Protein AF-A0A2E3TRW4-F1 (afdb_monomer)

Sequence (312 aa):
MNFRKATLGGTGLVCDETHTSLVDGGLGPRRCVASTVVLMSQTLSRGPVSGTAVKANAAKRKPFLLDLYGTAVGKKYVMAITGLIGIGFVLTHMIGNLKMYLGVITEGDERVYDIDIYGEFLRELLVPILPRTYLLWGLRLVLIGALVLHLHAAWSLTQLNRKARSVKYQSTRDYQIASFASRSMRWTGITVLAFLAWHLADLTWGWVNPDFVRGAAYRNIDASLSRIPVALLYIVANIALGIHLFHGTWSLFQSLGANNPRFNNWRKGLAAGVATLIVAGNVSFPIAVLAGIVEYDPDAVTHSVEAEETGE

Radius of gyration: 36.48 Å; Cα contacts (8 Å, |Δi|>4): 241; chains: 1; bounding box: 72×62×117 Å

Mean predicted aligned error: 13.71 Å

Structure (mmCIF, N/CA/C/O backbone):
data_AF-A0A2E3TRW4-F1
#
_entry.id   AF-A0A2E3TRW4-F1
#
loop_
_atom_site.group_PDB
_atom_site.id
_atom_site.type_symbol
_atom_site.label_atom_id
_atom_site.label_alt_id
_atom_site.label_comp_id
_atom_site.label_asym_id
_atom_site.label_entity_id
_atom_site.label_seq_id
_atom_site.pdbx_PDB_ins_code
_atom_site.Cartn_x
_atom_site.Cartn_y
_atom_site.Cartn_z
_atom_site.occupancy
_atom_site.B_iso_or_equiv
_atom_site.auth_seq_id
_atom_site.auth_comp_id
_atom_site.auth_asym_id
_atom_site.auth_atom_id
_atom_site.pdbx_PDB_model_num
ATOM 1 N N . MET A 1 1 ? -16.250 -28.292 76.715 1.00 35.56 1 MET A N 1
ATOM 2 C CA . MET A 1 1 ? -16.362 -27.087 77.566 1.00 35.56 1 MET A CA 1
ATOM 3 C C . MET A 1 1 ? -17.363 -26.132 76.933 1.00 35.56 1 MET A C 1
ATOM 5 O O . MET A 1 1 ? -17.105 -25.608 75.860 1.00 35.56 1 MET A O 1
ATOM 9 N N . ASN A 1 2 ? -18.530 -25.999 77.563 1.00 28.84 2 ASN A N 1
ATOM 10 C CA . ASN A 1 2 ? -19.579 -25.039 77.218 1.00 28.84 2 ASN A CA 1
ATOM 11 C C . ASN A 1 2 ? -19.118 -23.617 77.553 1.00 28.84 2 ASN A C 1
ATOM 13 O O . ASN A 1 2 ? -18.671 -23.399 78.673 1.00 28.84 2 ASN A O 1
ATOM 17 N N . PHE A 1 3 ? -19.352 -22.649 76.667 1.00 30.19 3 PHE A N 1
ATOM 18 C CA . PHE A 1 3 ? -19.499 -21.253 77.079 1.00 30.19 3 PHE A CA 1
ATOM 19 C C . PHE A 1 3 ? -20.693 -20.615 76.366 1.00 30.19 3 PHE A C 1
ATOM 21 O O . PHE A 1 3 ? -20.660 -20.308 75.177 1.00 30.19 3 PHE A O 1
ATOM 28 N N . ARG A 1 4 ? -21.771 -20.445 77.140 1.00 28.92 4 ARG A N 1
ATOM 29 C CA . ARG A 1 4 ? -22.921 -19.594 76.828 1.00 28.92 4 ARG A CA 1
ATOM 30 C C . ARG A 1 4 ? -22.456 -18.134 76.848 1.00 28.92 4 ARG A C 1
ATOM 32 O O . ARG A 1 4 ? -21.871 -17.705 77.838 1.00 28.92 4 ARG A O 1
ATOM 39 N N . LYS A 1 5 ? -22.766 -17.356 75.808 1.00 32.28 5 LYS A N 1
ATOM 40 C CA . LYS A 1 5 ? -22.768 -15.887 75.883 1.00 32.28 5 LYS A CA 1
ATOM 41 C C . LYS A 1 5 ? -24.166 -15.436 76.296 1.00 32.28 5 LYS A C 1
ATOM 43 O O . LYS A 1 5 ? -25.111 -15.577 75.528 1.00 32.28 5 LYS A O 1
ATOM 48 N N . ALA A 1 6 ? -24.280 -14.940 77.523 1.00 32.25 6 ALA A N 1
ATOM 49 C CA . ALA A 1 6 ? -25.451 -14.232 78.013 1.00 32.25 6 ALA A CA 1
ATOM 50 C C . ALA A 1 6 ? -25.423 -12.787 77.491 1.00 32.25 6 ALA A C 1
ATOM 52 O O . ALA A 1 6 ? -24.436 -12.073 77.659 1.00 32.25 6 ALA A O 1
ATOM 53 N N . THR A 1 7 ? -26.503 -12.376 76.836 1.00 32.56 7 THR A N 1
ATOM 54 C CA . THR A 1 7 ? -26.802 -10.995 76.449 1.00 32.56 7 THR A CA 1
ATOM 55 C C . THR A 1 7 ? -27.306 -10.219 77.663 1.00 32.56 7 THR A C 1
ATOM 57 O O . THR A 1 7 ? -28.386 -10.509 78.173 1.00 32.56 7 THR A O 1
ATOM 60 N N . LEU A 1 8 ? -26.539 -9.225 78.111 1.00 35.28 8 LEU A N 1
ATOM 61 C CA . LEU A 1 8 ? -27.004 -8.167 79.010 1.00 35.28 8 LEU A CA 1
ATOM 62 C C . LEU A 1 8 ? -27.552 -7.024 78.149 1.00 35.28 8 LEU A C 1
ATOM 64 O O . LEU A 1 8 ? -26.810 -6.394 77.397 1.00 35.28 8 LEU A O 1
ATOM 68 N N . GLY A 1 9 ? -28.866 -6.805 78.222 1.00 31.08 9 GLY A N 1
ATOM 69 C CA . GLY A 1 9 ? -29.539 -5.669 77.602 1.00 31.08 9 GLY A CA 1
ATOM 70 C C . GLY A 1 9 ? -29.249 -4.395 78.388 1.00 31.08 9 GLY A C 1
ATOM 71 O O . GLY A 1 9 ? -29.676 -4.263 79.531 1.00 31.08 9 GLY A O 1
ATOM 72 N N . GLY A 1 10 ? -28.508 -3.471 77.779 1.00 33.91 10 GLY A N 1
ATOM 73 C CA . GLY A 1 10 ? -28.329 -2.116 78.288 1.00 33.91 10 GLY A CA 1
ATOM 74 C C . GLY A 1 10 ? -29.504 -1.235 77.871 1.00 33.91 10 GLY A C 1
ATOM 75 O O . GLY A 1 10 ? -29.718 -0.997 76.685 1.00 33.91 10 GLY A O 1
ATOM 76 N N . THR A 1 11 ? -30.264 -0.748 78.847 1.00 37.50 11 THR A N 1
ATOM 77 C CA . THR A 1 11 ? -31.212 0.361 78.697 1.00 37.50 11 THR A CA 1
ATOM 78 C C . THR A 1 11 ? -30.442 1.662 78.468 1.00 37.50 11 THR A C 1
ATOM 80 O O . THR A 1 11 ? -29.835 2.189 79.397 1.00 37.50 11 THR A O 1
ATOM 83 N N . GLY A 1 12 ? -30.454 2.174 77.237 1.00 34.28 12 GLY A N 1
ATOM 84 C CA . GLY A 1 12 ? -30.011 3.533 76.921 1.00 34.28 12 GLY A CA 1
ATOM 85 C C . GLY A 1 12 ? -31.190 4.502 76.985 1.00 34.28 12 GLY A C 1
ATOM 86 O O . GLY A 1 12 ? -32.159 4.334 76.248 1.00 34.28 12 GLY A O 1
ATOM 87 N N . LEU A 1 13 ? -31.119 5.502 77.865 1.00 32.97 13 LEU A N 1
ATOM 88 C CA . LEU A 1 13 ? -31.991 6.678 77.836 1.00 32.97 13 LEU A CA 1
ATOM 89 C C . LEU A 1 13 ? -31.436 7.662 76.800 1.00 32.97 13 LEU A C 1
ATOM 91 O O . LEU A 1 13 ? -30.293 8.096 76.921 1.00 32.97 13 LEU A O 1
ATOM 95 N N . VAL A 1 14 ? -32.239 8.010 75.794 1.00 39.34 14 VAL A N 1
ATOM 96 C CA . VAL A 1 14 ? -31.944 9.100 74.853 1.00 39.34 14 VAL A CA 1
ATOM 97 C C . VAL A 1 14 ? -32.826 10.283 75.237 1.00 39.34 14 VAL A C 1
ATOM 99 O O . VAL A 1 14 ? -34.050 10.191 75.160 1.00 39.34 14 VAL A O 1
ATOM 102 N N . CYS A 1 15 ? -32.205 11.373 75.682 1.00 32.03 15 CYS A N 1
ATOM 103 C CA . CYS A 1 15 ? -32.855 12.670 75.842 1.00 32.03 15 CYS A CA 1
ATOM 104 C C . CYS A 1 15 ? -32.584 13.486 74.574 1.00 32.03 15 CYS A C 1
ATOM 106 O O . CYS A 1 15 ? -31.427 13.654 74.198 1.00 32.03 15 CYS A O 1
ATOM 108 N N . ASP A 1 16 ? -33.641 13.958 73.918 1.00 35.59 16 ASP A N 1
ATOM 109 C CA . ASP A 1 16 ? -33.544 14.834 72.751 1.00 35.59 16 ASP A CA 1
ATOM 110 C C . ASP A 1 16 ? -33.231 16.265 73.217 1.00 35.59 16 ASP A C 1
ATOM 112 O O . ASP A 1 16 ? -34.088 16.970 73.757 1.00 35.59 16 ASP A O 1
ATOM 116 N N . GLU A 1 17 ? -31.971 16.673 73.082 1.00 40.88 17 GLU A N 1
ATOM 117 C CA . GLU A 1 17 ? -31.577 18.076 73.101 1.00 40.88 17 GLU A CA 1
ATOM 118 C C . GLU A 1 17 ? -31.570 18.563 71.657 1.00 40.88 17 GLU A C 1
ATOM 120 O O . GLU A 1 17 ? -30.648 18.241 70.915 1.00 40.88 17 GLU A O 1
ATOM 125 N N . THR A 1 18 ? -32.586 19.327 71.255 1.00 35.41 18 THR A N 1
ATOM 126 C CA . THR A 1 18 ? -32.460 20.599 70.514 1.00 35.41 18 THR A CA 1
ATOM 127 C C . THR A 1 18 ? -33.791 20.969 69.861 1.00 35.41 18 THR A C 1
ATOM 129 O O . THR A 1 18 ? -34.168 20.431 68.835 1.00 35.41 18 THR A O 1
ATOM 132 N N . HIS A 1 19 ? -34.498 21.938 70.444 1.00 35.12 19 HIS A N 1
ATOM 133 C CA . HIS A 1 19 ? -34.984 23.122 69.726 1.00 35.12 19 HIS A CA 1
ATOM 134 C C . HIS A 1 19 ? -35.632 24.071 70.737 1.00 35.12 19 HIS A C 1
ATOM 136 O O . HIS A 1 19 ? -36.782 23.932 71.146 1.00 35.12 19 HIS A O 1
ATOM 142 N N . THR A 1 20 ? -34.840 25.051 71.161 1.00 32.94 20 THR A N 1
ATOM 143 C CA . THR A 1 20 ? -35.287 26.203 71.935 1.00 32.94 20 THR A CA 1
ATOM 144 C C . THR A 1 20 ? -36.058 27.128 70.994 1.00 32.94 20 THR A C 1
ATOM 146 O O . THR A 1 20 ? -35.454 27.788 70.151 1.00 32.94 20 THR A O 1
ATOM 149 N N . SER A 1 21 ? -37.382 27.190 71.124 1.00 33.81 21 SER A N 1
ATOM 150 C CA . SER A 1 21 ? -38.178 28.314 70.621 1.00 33.81 21 SER A CA 1
ATOM 151 C C . SER A 1 21 ? -38.895 28.976 71.789 1.00 33.81 21 SER A C 1
ATOM 153 O O . SER A 1 21 ? -39.676 28.350 72.502 1.00 33.81 21 SER A O 1
ATOM 155 N N . LEU A 1 22 ? -38.548 30.240 71.985 1.00 34.25 22 LEU A N 1
ATOM 156 C CA . LEU A 1 22 ? -38.901 31.109 73.092 1.00 34.25 22 LEU A CA 1
ATOM 157 C C . LEU A 1 22 ? -40.269 31.755 72.822 1.00 34.25 22 LEU A C 1
ATOM 159 O O . LEU A 1 22 ? -40.324 32.682 72.021 1.00 34.25 22 LEU A O 1
ATOM 163 N N . VAL A 1 23 ? -41.348 31.282 73.458 1.00 36.62 23 VAL A N 1
ATOM 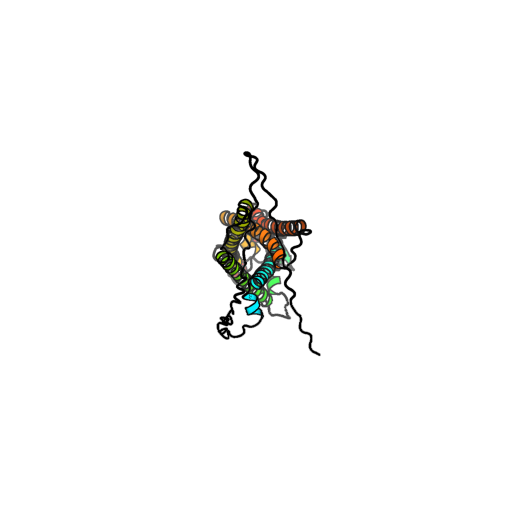164 C CA . VAL A 1 23 ? -42.630 32.011 73.563 1.00 36.62 23 VAL A CA 1
ATOM 165 C C . VAL A 1 23 ? -43.336 31.629 74.877 1.00 36.62 23 VAL A C 1
ATOM 167 O O . VAL A 1 23 ? -43.571 30.454 75.129 1.00 36.62 23 VAL A O 1
ATOM 170 N N . ASP A 1 24 ? -43.625 32.652 75.684 1.00 36.94 24 ASP A N 1
ATOM 171 C CA . ASP A 1 24 ? -44.589 32.774 76.790 1.00 36.94 24 ASP A CA 1
ATOM 172 C C . ASP A 1 24 ? -44.653 31.748 77.947 1.00 36.94 24 ASP A C 1
ATOM 174 O O . ASP A 1 24 ? -45.089 30.610 77.826 1.00 36.94 24 ASP A O 1
ATOM 178 N N . GLY A 1 25 ? -44.300 32.264 79.134 1.00 39.69 25 GLY A N 1
ATOM 179 C CA . GLY A 1 25 ? -44.975 32.081 80.427 1.00 39.69 25 GLY A CA 1
ATOM 180 C C . GLY A 1 25 ? -45.600 30.727 80.785 1.00 39.69 25 GLY A C 1
ATOM 181 O O . GLY A 1 25 ? -46.752 30.463 80.461 1.00 39.69 25 GLY A O 1
ATOM 182 N N . GLY A 1 26 ? -44.918 29.970 81.652 1.00 34.38 26 GLY A N 1
ATOM 183 C CA . GLY A 1 26 ? -45.561 28.970 82.515 1.00 34.38 26 GLY A CA 1
ATOM 184 C C . GLY A 1 26 ? -44.752 27.688 82.711 1.00 34.38 26 GLY A C 1
ATOM 185 O O . GLY A 1 26 ? -44.508 26.941 81.769 1.00 34.38 26 GLY A O 1
ATOM 186 N N . LEU A 1 27 ? -44.367 27.393 83.958 1.00 37.75 27 LEU A N 1
ATOM 187 C CA . 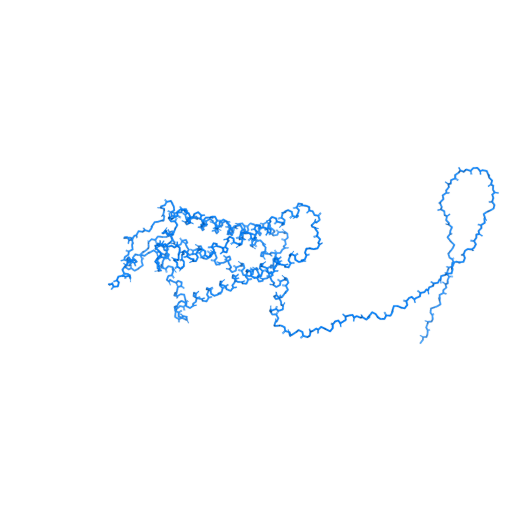LEU A 1 27 ? -43.821 26.088 84.347 1.00 37.75 27 LEU A CA 1
ATOM 188 C C . LEU A 1 27 ? -44.942 25.035 84.358 1.00 37.75 27 LEU A C 1
ATOM 190 O O . LEU A 1 27 ? -45.709 24.943 85.313 1.00 37.75 27 LEU A O 1
ATOM 194 N N . GLY A 1 28 ? -45.013 24.224 83.302 1.00 37.94 28 GLY A N 1
ATOM 195 C CA . GLY A 1 28 ? -45.801 22.989 83.259 1.00 37.94 28 GLY A CA 1
ATOM 196 C C . GLY A 1 28 ? -44.923 21.747 83.493 1.00 37.94 28 GLY A C 1
ATOM 197 O O . GLY A 1 28 ? -43.771 21.724 83.049 1.00 37.94 28 GLY A O 1
ATOM 198 N N . PRO A 1 29 ? -45.415 20.697 84.177 1.00 40.47 29 PRO A N 1
ATOM 199 C CA . PRO A 1 29 ? -44.619 19.510 84.473 1.00 40.47 29 PRO A CA 1
ATOM 200 C C . PRO A 1 29 ? -44.334 18.702 83.199 1.00 40.47 29 PRO A C 1
ATOM 202 O O . PRO A 1 29 ? -45.240 18.387 82.423 1.00 40.47 29 PRO A O 1
ATOM 205 N N . ARG A 1 30 ? -43.064 18.326 82.998 1.00 43.19 30 ARG A N 1
ATOM 206 C CA . ARG A 1 30 ? -42.641 17.447 81.899 1.00 43.19 30 ARG A CA 1
ATOM 207 C C . ARG A 1 30 ? -43.263 16.062 82.089 1.00 43.19 30 ARG A C 1
ATOM 209 O O . ARG A 1 30 ? -42.935 15.351 83.036 1.00 43.19 30 ARG A O 1
ATOM 216 N N . ARG A 1 31 ? -44.161 15.669 81.183 1.00 41.00 31 ARG A N 1
ATOM 217 C CA . ARG A 1 31 ? -44.672 14.295 81.093 1.00 41.00 31 ARG A CA 1
ATOM 218 C C . ARG A 1 31 ? -43.648 13.433 80.356 1.00 41.00 31 ARG A C 1
ATOM 220 O O . ARG A 1 31 ? -43.511 13.546 79.144 1.00 41.00 31 ARG A O 1
ATOM 227 N N . CYS A 1 32 ? -42.955 12.557 81.077 1.00 36.91 32 CYS A N 1
ATOM 228 C CA . CYS A 1 32 ? -42.217 11.452 80.469 1.00 36.91 32 CYS A CA 1
ATOM 229 C C . CYS A 1 32 ? -43.213 10.348 80.095 1.00 36.91 32 CYS A C 1
ATOM 231 O O . CYS A 1 32 ? -43.833 9.749 80.972 1.00 36.91 32 CYS A O 1
ATOM 233 N N . VAL A 1 33 ? -43.384 10.084 78.800 1.00 45.06 33 VAL A N 1
ATOM 234 C CA . VAL A 1 33 ? -44.148 8.928 78.314 1.00 45.06 33 VAL A CA 1
ATOM 235 C C . VAL A 1 33 ? -43.166 7.777 78.121 1.00 45.06 33 VAL A C 1
ATOM 237 O O . VAL A 1 33 ? -42.257 7.866 77.299 1.00 45.06 33 VAL A O 1
ATOM 240 N N . ALA A 1 34 ? -43.328 6.698 78.886 1.00 39.50 34 ALA A N 1
ATOM 241 C CA . ALA A 1 34 ? -42.594 5.461 78.657 1.00 39.50 34 ALA A CA 1
ATOM 242 C C . ALA A 1 34 ? -43.091 4.831 77.346 1.00 39.50 34 ALA A C 1
ATOM 244 O O . ALA A 1 34 ? -44.216 4.340 77.282 1.00 39.50 34 ALA A O 1
ATOM 245 N N . SER A 1 35 ? -42.276 4.873 76.292 1.00 40.97 35 SER A N 1
ATOM 246 C CA . SER A 1 35 ? -42.576 4.188 75.035 1.00 40.97 35 SER A CA 1
ATOM 247 C C . SER A 1 35 ? -41.849 2.846 75.015 1.00 40.97 35 SER A C 1
ATOM 249 O O . SER A 1 35 ? -40.622 2.784 74.936 1.00 40.97 35 SER A O 1
ATOM 251 N N . THR A 1 36 ? -42.599 1.754 75.148 1.00 43.56 36 THR A N 1
ATOM 252 C CA . THR A 1 36 ? -42.069 0.394 75.018 1.00 43.56 36 THR A CA 1
ATOM 253 C C . THR A 1 36 ? -41.871 0.093 73.534 1.00 43.56 36 THR A C 1
ATOM 255 O O . THR A 1 36 ? -42.803 -0.309 72.842 1.00 43.56 36 THR A O 1
ATOM 258 N N . VAL A 1 37 ? -40.655 0.284 73.019 1.00 47.66 37 VAL A N 1
ATOM 259 C CA . VAL A 1 37 ? -40.297 -0.203 71.680 1.00 47.66 37 VAL A CA 1
ATOM 260 C C . VAL A 1 37 ? -40.141 -1.721 71.755 1.00 47.66 37 VAL A C 1
ATOM 262 O O . VAL A 1 37 ? -39.122 -2.242 72.204 1.00 47.66 37 VAL A O 1
ATOM 265 N N . VAL A 1 38 ? -41.171 -2.448 71.325 1.00 44.62 38 VAL A N 1
ATOM 266 C CA . VAL A 1 38 ? -41.082 -3.888 71.063 1.00 44.62 38 VAL A CA 1
ATOM 267 C C . VAL A 1 38 ? -40.239 -4.076 69.798 1.00 44.62 38 VAL A C 1
ATOM 269 O O . VAL A 1 38 ? -40.712 -3.838 68.689 1.00 44.62 38 VAL A O 1
ATOM 272 N N . LEU A 1 39 ? -38.980 -4.500 69.944 1.00 48.22 39 LEU A N 1
ATOM 273 C CA . LEU A 1 39 ? -38.174 -4.975 68.816 1.00 48.22 39 LEU A CA 1
ATOM 274 C C . LEU A 1 39 ? -38.750 -6.307 68.309 1.00 48.22 39 LEU A C 1
ATOM 276 O O . LEU A 1 39 ? -38.402 -7.382 68.797 1.00 48.22 39 LEU A O 1
ATOM 280 N N . MET A 1 40 ? -39.619 -6.250 67.299 1.00 48.94 40 MET A N 1
ATOM 281 C CA . MET A 1 40 ? -39.959 -7.422 66.493 1.00 48.94 40 MET A CA 1
ATOM 282 C C . MET A 1 40 ? -38.799 -7.731 65.541 1.00 48.94 40 MET A C 1
ATOM 284 O O . MET A 1 40 ? -38.748 -7.250 64.413 1.00 48.94 40 MET A O 1
ATOM 288 N N . SER A 1 41 ? -37.847 -8.544 65.999 1.00 46.44 41 SER A N 1
ATOM 289 C CA . SER A 1 41 ? -36.821 -9.128 65.132 1.00 46.44 41 SER A CA 1
ATOM 290 C C . SER A 1 41 ? -37.446 -10.266 64.319 1.00 46.44 41 SER A C 1
ATOM 292 O O . SER A 1 41 ? -37.399 -11.432 64.709 1.00 46.44 41 SER A O 1
ATOM 294 N N . GLN A 1 42 ? -38.103 -9.931 63.205 1.00 54.38 42 GLN A N 1
ATOM 295 C CA . GLN A 1 42 ? -38.511 -10.932 62.221 1.00 54.38 42 GLN A CA 1
ATOM 296 C C . GLN A 1 42 ? -37.292 -11.298 61.374 1.00 54.38 42 GLN A C 1
ATOM 298 O O . GLN A 1 42 ? -36.892 -10.576 60.461 1.00 54.38 42 GLN A O 1
ATOM 303 N N . THR A 1 43 ? -36.681 -12.436 61.688 1.00 48.81 43 THR A N 1
ATOM 304 C CA . THR A 1 43 ? -35.705 -13.072 60.806 1.00 48.81 43 THR A CA 1
ATOM 305 C C . THR A 1 43 ? -36.449 -13.607 59.584 1.00 48.81 43 THR A C 1
ATOM 307 O O . THR A 1 43 ? -37.037 -14.684 59.604 1.00 48.81 43 THR A O 1
ATOM 310 N N . LEU A 1 44 ? -36.458 -12.830 58.498 1.00 53.00 44 LEU A N 1
ATOM 311 C CA . LEU A 1 44 ? -36.892 -13.312 57.190 1.00 53.00 44 LEU A CA 1
ATOM 312 C C . LEU A 1 44 ? -35.960 -14.453 56.767 1.00 53.00 44 LEU A C 1
ATOM 314 O O . LEU A 1 44 ? -34.840 -14.224 56.305 1.00 53.00 44 LEU A O 1
ATOM 318 N N . SER A 1 45 ? -36.430 -15.688 56.933 1.00 48.47 45 SER A N 1
ATOM 319 C CA . SER A 1 45 ? -35.819 -16.873 56.342 1.00 48.47 45 SER A CA 1
ATOM 320 C C . SER A 1 45 ? -35.892 -16.734 54.821 1.00 48.47 45 SER A C 1
ATOM 322 O O . SER A 1 45 ? -36.930 -16.962 54.198 1.00 48.47 45 SER A O 1
ATOM 324 N N . ARG A 1 46 ? -34.796 -16.277 54.209 1.00 58.91 46 ARG A N 1
ATOM 325 C CA . ARG A 1 46 ? -34.627 -16.340 52.758 1.00 58.91 46 ARG A CA 1
ATOM 326 C C . ARG A 1 46 ? -34.466 -17.812 52.398 1.00 58.91 46 ARG A C 1
ATOM 328 O O . ARG A 1 46 ? -33.432 -18.407 52.693 1.00 58.91 46 ARG A O 1
ATOM 335 N N . GLY A 1 47 ? -35.496 -18.385 51.776 1.00 63.56 47 GLY A N 1
ATOM 336 C CA . GLY A 1 47 ? -35.398 -19.696 51.140 1.00 63.56 47 GLY A CA 1
ATOM 337 C C . GLY A 1 47 ? -34.210 -19.737 50.168 1.00 63.56 47 GLY A C 1
ATOM 338 O O . GLY A 1 47 ? -33.783 -18.684 49.678 1.00 63.56 47 GLY A O 1
ATOM 339 N N . PRO A 1 48 ? -33.641 -20.925 49.907 1.00 55.16 48 PRO A N 1
ATOM 340 C CA . PRO A 1 48 ? -32.485 -21.049 49.036 1.00 55.16 48 PRO A CA 1
ATOM 341 C C . PRO A 1 48 ? -32.828 -20.427 47.686 1.00 55.16 48 PRO A C 1
ATOM 343 O O . PRO A 1 48 ? -33.808 -20.806 47.044 1.00 55.16 48 PRO A O 1
ATOM 346 N N . VAL A 1 49 ? -32.027 -19.445 47.271 1.00 59.50 49 VAL A N 1
ATOM 347 C CA . VAL A 1 49 ? -32.028 -18.964 45.893 1.00 59.50 49 VAL A CA 1
ATOM 348 C C . VAL A 1 49 ? -31.780 -20.186 45.023 1.00 59.50 49 VAL A C 1
ATOM 350 O O . VAL A 1 49 ? -30.666 -20.705 44.966 1.00 59.50 49 VAL A O 1
ATOM 353 N N . SER A 1 50 ? -32.851 -20.670 44.396 1.00 57.38 50 SER A N 1
ATOM 354 C CA . SER A 1 50 ? -32.806 -21.580 43.264 1.00 57.38 50 SER A CA 1
ATOM 355 C C . SER A 1 50 ? -31.987 -20.866 42.201 1.00 57.38 50 SER A C 1
ATOM 357 O O . SER A 1 50 ? -32.516 -20.103 41.392 1.00 57.38 50 SER A O 1
ATOM 359 N N . GLY A 1 51 ? -30.670 -21.049 42.267 1.00 54.66 51 GLY A N 1
ATOM 360 C CA . GLY A 1 51 ? -29.764 -20.618 41.235 1.00 54.66 51 GLY A CA 1
ATOM 361 C C . GLY A 1 51 ? -30.294 -21.196 39.940 1.00 54.66 51 GLY A C 1
ATOM 362 O O . GLY A 1 51 ? -30.388 -22.412 39.781 1.00 54.66 51 GLY A O 1
ATOM 363 N N . THR A 1 52 ? -30.654 -20.315 39.018 1.00 55.31 52 THR A N 1
ATOM 364 C CA . THR A 1 52 ? -30.756 -20.603 37.597 1.00 55.31 52 THR A CA 1
ATOM 365 C C . THR A 1 52 ? -29.362 -20.998 37.110 1.00 55.31 52 THR A C 1
ATOM 367 O O . THR A 1 52 ? -28.708 -20.296 36.347 1.00 55.31 52 THR A O 1
ATOM 370 N N . ALA A 1 53 ? -28.888 -22.167 37.541 1.00 50.34 53 ALA A N 1
ATOM 371 C CA . ALA A 1 53 ? -27.980 -22.969 36.759 1.00 50.34 53 ALA A CA 1
ATOM 372 C C . ALA A 1 53 ? -28.810 -23.436 35.564 1.00 50.34 53 ALA A C 1
ATOM 374 O O . ALA A 1 53 ? -29.324 -24.554 35.522 1.00 50.34 53 ALA A O 1
ATOM 375 N N . VAL A 1 54 ? -28.998 -22.525 34.602 1.00 53.62 54 VAL A N 1
ATOM 376 C CA . VAL A 1 54 ? -29.298 -22.903 33.229 1.00 53.62 54 VAL A CA 1
ATOM 377 C C . VAL A 1 54 ? -28.277 -23.985 32.940 1.00 53.62 54 VAL A C 1
ATOM 379 O O . VAL A 1 54 ? -27.080 -23.696 32.994 1.00 53.62 54 VAL A O 1
ATOM 382 N N . LYS A 1 55 ? -28.739 -25.233 32.762 1.00 46.91 55 LYS A N 1
ATOM 383 C CA . LYS A 1 55 ? -27.900 -26.336 32.296 1.00 46.91 55 LYS A CA 1
ATOM 384 C C . LYS A 1 55 ? -27.060 -25.743 31.182 1.00 46.91 55 LYS A C 1
ATOM 386 O O . LYS A 1 55 ? -27.610 -25.382 30.141 1.00 46.91 55 LYS A O 1
ATOM 391 N N . ALA A 1 56 ? -25.772 -25.537 31.450 1.00 50.03 56 ALA A N 1
ATOM 392 C CA . ALA A 1 56 ? -24.868 -25.045 30.441 1.00 50.03 56 ALA A CA 1
ATOM 393 C C . ALA A 1 56 ? -24.980 -26.087 29.340 1.00 50.03 56 ALA A C 1
ATOM 395 O O . ALA A 1 56 ? -24.612 -27.244 29.555 1.00 50.03 56 ALA A O 1
ATOM 396 N N . ASN A 1 57 ? -25.603 -25.711 28.219 1.00 50.66 57 ASN A N 1
ATOM 397 C CA . ASN A 1 57 ? -25.567 -26.528 27.022 1.00 50.66 57 ASN A CA 1
ATOM 398 C C . ASN A 1 57 ? -24.108 -26.929 26.891 1.00 50.66 57 ASN A C 1
ATOM 400 O O . ASN A 1 57 ? -23.248 -26.045 26.908 1.00 50.66 57 ASN A O 1
ATOM 404 N N . ALA A 1 58 ? -23.841 -28.235 26.893 1.00 53.41 58 ALA A N 1
ATOM 405 C CA . ALA A 1 58 ? -22.509 -28.787 26.740 1.00 53.41 58 ALA A CA 1
ATOM 406 C C . ALA A 1 58 ? -22.030 -28.416 25.333 1.00 53.41 58 ALA A C 1
ATOM 408 O O . ALA A 1 58 ? -22.074 -29.203 24.392 1.00 53.41 58 ALA A O 1
ATOM 409 N N . ALA A 1 59 ? -21.674 -27.146 25.163 1.00 61.53 59 ALA A N 1
ATOM 410 C CA . ALA A 1 59 ? -21.146 -26.594 23.950 1.00 61.53 59 ALA A CA 1
ATOM 411 C C . ALA A 1 59 ? -19.833 -27.333 23.753 1.00 61.53 59 ALA A C 1
ATOM 413 O O . ALA A 1 59 ? -18.961 -27.279 24.625 1.00 61.53 59 ALA A O 1
ATOM 414 N N . LYS A 1 60 ? -19.737 -28.086 22.649 1.00 64.38 60 LYS A N 1
ATOM 415 C CA . LYS A 1 60 ? -18.508 -28.764 22.229 1.00 64.38 60 LYS A CA 1
ATOM 416 C C . LYS A 1 60 ? -17.332 -27.842 22.536 1.00 64.38 60 LYS A C 1
ATOM 418 O O . LYS A 1 60 ? -17.309 -26.720 22.023 1.00 64.38 60 LYS A O 1
ATOM 423 N N . ARG A 1 61 ? -16.408 -28.293 23.396 1.00 63.25 61 ARG A N 1
ATOM 424 C CA . ARG A 1 61 ? -15.207 -27.528 23.746 1.00 63.25 61 ARG A CA 1
ATOM 425 C C . ARG A 1 61 ? -14.501 -27.184 22.441 1.00 63.25 61 ARG A C 1
ATOM 427 O O . ARG A 1 61 ? -13.978 -28.066 21.764 1.00 63.25 61 ARG A O 1
ATOM 434 N N . LYS A 1 62 ? -14.576 -25.916 22.045 1.00 72.44 62 LYS A N 1
ATOM 435 C CA . LYS A 1 62 ? -13.860 -25.420 20.874 1.00 72.44 62 LYS A CA 1
ATOM 436 C C . LYS A 1 62 ? -12.362 -25.472 21.197 1.00 72.44 62 LYS A C 1
ATOM 438 O O . LYS A 1 62 ? -12.001 -25.331 22.367 1.00 72.44 62 LYS A O 1
ATOM 443 N N . PRO A 1 63 ? -11.483 -25.687 20.207 1.00 81.69 63 PRO A N 1
ATOM 444 C CA . PRO A 1 63 ? -10.047 -25.591 20.439 1.00 81.69 63 PRO A CA 1
ATOM 445 C C . PRO A 1 63 ? -9.710 -24.208 21.014 1.00 81.69 63 PRO A C 1
ATOM 447 O O . PRO A 1 63 ? -10.326 -23.212 20.629 1.00 81.69 63 PRO A O 1
ATOM 450 N N . PHE A 1 64 ? -8.732 -24.154 21.924 1.00 81.25 64 PHE A N 1
ATOM 451 C CA . PHE A 1 64 ? -8.380 -22.961 22.710 1.00 81.25 64 PHE A CA 1
ATOM 452 C C . PHE A 1 64 ? -8.249 -21.684 21.865 1.00 81.25 64 PHE A C 1
ATOM 454 O O . PHE A 1 64 ? -8.746 -20.633 22.253 1.00 81.25 64 PHE A O 1
ATOM 461 N N . LEU A 1 65 ? -7.657 -21.779 20.670 1.00 76.94 65 LEU A N 1
ATOM 462 C CA . LEU A 1 65 ? -7.493 -20.639 19.763 1.00 76.94 65 LEU A CA 1
ATOM 463 C C . LEU A 1 65 ? -8.828 -20.072 19.256 1.00 76.94 65 LEU A C 1
ATOM 465 O O . LEU A 1 65 ? -8.983 -18.856 19.159 1.00 76.94 65 LEU A O 1
ATOM 469 N N . LEU A 1 66 ? -9.806 -20.933 18.960 1.00 76.25 66 LEU A N 1
ATOM 470 C CA . LEU A 1 66 ? -11.134 -20.497 18.522 1.00 76.25 66 LEU A CA 1
ATOM 471 C C . LEU A 1 66 ? -11.948 -19.912 19.679 1.00 76.25 66 LEU A C 1
ATOM 473 O O . LEU A 1 66 ? -12.744 -18.999 19.463 1.00 76.25 66 LEU A O 1
ATOM 477 N N . ASP A 1 67 ? -11.738 -20.413 20.895 1.00 79.94 67 ASP A N 1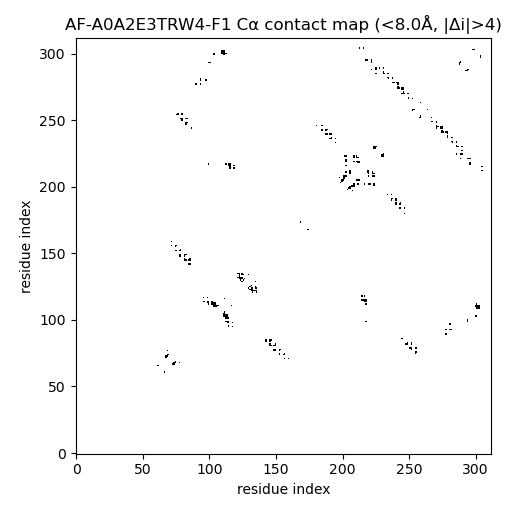
ATOM 478 C CA . ASP A 1 67 ? -12.367 -19.865 22.097 1.00 79.94 67 ASP A CA 1
ATOM 479 C C . ASP A 1 67 ? -11.784 -18.486 22.450 1.00 79.94 67 ASP A C 1
ATOM 481 O O . ASP A 1 67 ? -12.521 -17.507 22.591 1.00 79.94 67 ASP A O 1
ATOM 485 N N . LEU A 1 68 ? -10.451 -18.361 22.429 1.00 79.81 68 LEU A N 1
ATOM 486 C CA . LEU A 1 68 ? -9.745 -17.092 22.597 1.00 79.81 68 LEU A CA 1
ATOM 487 C C . LEU A 1 68 ? -10.183 -16.066 21.542 1.00 79.81 68 LEU A C 1
ATOM 489 O O . LEU A 1 68 ? -10.485 -14.923 21.892 1.00 79.81 68 LEU A O 1
ATOM 493 N N . TYR A 1 69 ? -10.294 -16.464 20.271 1.00 83.50 69 TYR A N 1
ATOM 494 C CA . TYR A 1 69 ? -10.798 -15.600 19.198 1.00 83.50 69 TYR A CA 1
ATOM 495 C C . TYR A 1 69 ? -12.275 -15.208 19.368 1.00 83.50 69 TYR A C 1
ATOM 497 O O . TYR A 1 69 ? -12.701 -14.141 18.919 1.00 83.50 69 TYR A O 1
ATOM 505 N N . GLY A 1 70 ? -13.075 -16.030 20.049 1.00 80.75 70 GLY A N 1
ATOM 506 C CA . GLY A 1 70 ? -14.452 -15.690 20.401 1.00 80.75 70 GLY A CA 1
ATOM 507 C C . GLY A 1 70 ? -14.540 -14.412 21.242 1.00 80.75 70 GLY A C 1
ATOM 508 O O . GLY A 1 70 ? -15.467 -13.609 21.063 1.00 80.75 70 GLY A O 1
ATOM 509 N N . THR A 1 71 ? -13.535 -14.174 22.087 1.00 86.12 71 THR A N 1
ATOM 510 C CA . THR A 1 71 ? -13.468 -13.029 23.002 1.00 86.12 71 THR A CA 1
ATOM 511 C C . THR A 1 71 ? -13.182 -11.696 22.293 1.00 86.12 71 THR A C 1
ATOM 513 O O . THR A 1 71 ? -12.604 -11.631 21.206 1.00 86.12 71 THR A O 1
ATOM 516 N N . ALA A 1 72 ? -13.557 -10.582 22.933 1.00 84.25 72 ALA A N 1
ATOM 517 C CA . ALA A 1 72 ? -13.215 -9.242 22.447 1.00 84.25 72 ALA A CA 1
ATOM 518 C C . ALA A 1 72 ? -11.697 -8.976 22.463 1.00 84.25 72 ALA A C 1
ATOM 520 O O . ALA A 1 72 ? -11.199 -8.208 21.643 1.00 84.25 72 ALA A O 1
ATOM 521 N N . VAL A 1 73 ? -10.967 -9.615 23.381 1.00 86.75 73 VAL A N 1
ATOM 522 C CA . VAL A 1 73 ? -9.514 -9.477 23.539 1.00 86.75 73 VAL A CA 1
ATOM 523 C C . VAL A 1 73 ? -8.785 -10.212 22.413 1.00 86.75 73 VAL A C 1
ATOM 525 O O . VAL A 1 73 ? -7.966 -9.605 21.727 1.00 86.75 73 VAL A O 1
ATOM 528 N N . GLY A 1 74 ? -9.150 -11.467 22.133 1.00 86.69 74 GLY A N 1
ATOM 529 C CA . GLY A 1 74 ? -8.563 -12.240 21.032 1.00 86.69 74 GLY A CA 1
ATOM 530 C C . GLY A 1 74 ? -8.744 -11.568 19.669 1.00 86.69 74 GLY A C 1
ATOM 531 O O . GLY A 1 74 ? -7.805 -11.507 18.879 1.00 86.69 74 GLY A O 1
ATOM 532 N N . LYS A 1 75 ? -9.909 -10.956 19.413 1.00 90.44 75 LYS A N 1
ATOM 533 C CA . LYS A 1 75 ? -10.149 -10.177 18.182 1.00 90.44 75 LYS A CA 1
ATOM 534 C C . LYS A 1 75 ? -9.226 -8.965 18.046 1.00 90.44 75 LYS A C 1
ATOM 536 O O . LYS A 1 75 ? -8.787 -8.675 16.938 1.00 90.44 75 LYS A O 1
ATOM 541 N N . LYS A 1 76 ? -8.910 -8.271 19.147 1.00 91.56 76 LYS A N 1
ATOM 542 C CA . LYS A 1 76 ? -7.954 -7.148 19.139 1.00 91.56 76 LYS A CA 1
ATOM 543 C C . LYS A 1 76 ? -6.532 -7.620 18.847 1.00 91.56 76 LYS A C 1
ATOM 545 O O . LYS A 1 76 ? -5.845 -6.970 18.067 1.00 91.56 76 LYS A O 1
ATOM 550 N N . TYR A 1 77 ? -6.117 -8.761 19.404 1.00 91.44 77 TYR A N 1
ATOM 551 C CA . TYR A 1 77 ? -4.821 -9.364 19.078 1.00 91.44 77 TYR A CA 1
ATOM 552 C C . TYR A 1 77 ? -4.723 -9.741 17.601 1.00 91.44 77 TYR A C 1
ATOM 554 O O . TYR A 1 77 ? -3.755 -9.364 16.949 1.00 91.44 77 TYR A O 1
ATOM 562 N N . VAL A 1 78 ? -5.742 -10.404 17.044 1.00 93.88 78 VAL A N 1
ATOM 563 C CA . VAL A 1 78 ? -5.771 -10.720 15.606 1.00 93.88 78 VAL A CA 1
ATOM 564 C C . VAL A 1 78 ? -5.718 -9.448 14.763 1.00 93.88 78 VAL A C 1
ATOM 566 O O . VAL A 1 78 ? -4.932 -9.380 13.823 1.00 93.88 78 VAL A O 1
ATOM 569 N N . MET A 1 79 ? -6.484 -8.412 15.117 1.00 95.06 79 MET A N 1
ATOM 570 C CA . MET A 1 79 ? -6.448 -7.128 14.410 1.00 95.06 79 MET A CA 1
ATOM 571 C C . MET A 1 79 ? -5.058 -6.471 14.454 1.00 95.06 79 MET A C 1
ATOM 573 O O . MET A 1 79 ? -4.597 -5.952 13.441 1.00 95.06 79 MET A O 1
ATOM 577 N N . ALA A 1 80 ? -4.372 -6.536 15.598 1.00 93.81 80 ALA A N 1
ATOM 578 C CA . ALA A 1 80 ? -3.026 -5.995 15.774 1.00 93.81 80 ALA A CA 1
ATOM 579 C C . ALA A 1 80 ? -1.965 -6.777 14.984 1.00 93.81 80 ALA A C 1
ATOM 581 O O . ALA A 1 80 ? -1.175 -6.171 14.270 1.00 93.81 80 ALA A O 1
ATOM 582 N N . ILE A 1 81 ? -1.963 -8.111 15.069 1.00 94.69 81 ILE A N 1
ATOM 583 C CA . ILE A 1 81 ? -0.981 -8.966 14.381 1.00 94.69 81 ILE A CA 1
ATOM 584 C C . ILE A 1 81 ? -1.145 -8.853 12.864 1.00 94.69 81 ILE A C 1
ATOM 586 O O . ILE A 1 81 ? -0.172 -8.641 12.148 1.00 94.69 81 ILE A O 1
ATOM 590 N N . THR A 1 82 ? -2.380 -8.936 12.367 1.00 96.94 82 THR A N 1
ATOM 591 C CA . THR A 1 82 ? -2.656 -8.779 10.930 1.00 96.94 82 THR A CA 1
ATOM 592 C C . THR A 1 82 ? -2.328 -7.372 10.435 1.00 96.94 82 THR A C 1
ATOM 594 O O . THR A 1 82 ? -1.775 -7.226 9.350 1.00 96.94 82 THR A O 1
ATOM 597 N N . GLY A 1 83 ? -2.589 -6.341 11.248 1.00 95.81 83 GLY A N 1
ATOM 598 C CA . GLY A 1 83 ? -2.162 -4.972 10.962 1.00 95.81 83 GLY A CA 1
ATOM 599 C C . GLY A 1 83 ? -0.639 -4.831 10.890 1.00 95.81 83 GLY A C 1
ATOM 600 O O . GLY A 1 83 ? -0.143 -4.154 9.998 1.00 95.81 83 GLY A O 1
ATOM 601 N N . LEU A 1 84 ? 0.108 -5.509 11.769 1.00 95.75 84 LEU A N 1
ATOM 602 C CA . LEU A 1 84 ? 1.574 -5.517 11.738 1.00 95.75 84 LEU A CA 1
ATOM 603 C C . LEU A 1 84 ? 2.116 -6.173 10.464 1.00 95.75 84 LEU A C 1
ATOM 605 O O . LEU A 1 84 ? 3.010 -5.619 9.831 1.00 95.75 84 LEU A O 1
ATOM 609 N N . ILE A 1 85 ? 1.542 -7.316 10.069 1.00 97.69 85 ILE A N 1
ATOM 610 C CA . ILE A 1 85 ? 1.865 -7.987 8.800 1.00 97.69 85 ILE A CA 1
ATOM 611 C C . ILE A 1 85 ? 1.597 -7.037 7.625 1.00 97.69 85 ILE A C 1
ATOM 613 O O . ILE A 1 85 ? 2.447 -6.893 6.752 1.00 97.69 85 ILE A O 1
ATOM 617 N N . GLY A 1 86 ? 0.454 -6.343 7.630 1.00 97.69 86 GLY A N 1
ATOM 618 C CA . GLY A 1 86 ? 0.105 -5.355 6.608 1.00 97.69 86 GLY A CA 1
ATOM 619 C C . GLY A 1 86 ? 1.078 -4.174 6.541 1.00 97.69 86 GLY A C 1
ATOM 620 O O . GLY A 1 86 ? 1.502 -3.808 5.451 1.00 97.69 86 GLY A O 1
ATOM 621 N N . ILE A 1 87 ? 1.483 -3.609 7.685 1.00 97.31 87 ILE A N 1
ATOM 622 C CA . ILE A 1 87 ? 2.492 -2.535 7.747 1.00 97.31 87 ILE A CA 1
ATOM 623 C C . ILE A 1 87 ? 3.821 -3.017 7.156 1.00 97.31 87 ILE A C 1
ATOM 625 O O . ILE A 1 87 ? 4.398 -2.327 6.318 1.00 97.31 87 ILE A O 1
ATOM 629 N N . GLY A 1 88 ? 4.290 -4.199 7.571 1.00 97.38 88 GLY A N 1
ATOM 630 C CA . GLY A 1 88 ? 5.527 -4.788 7.056 1.00 97.38 88 GLY A CA 1
ATOM 631 C C . GLY A 1 88 ? 5.470 -5.002 5.545 1.00 97.38 88 GLY A C 1
ATOM 632 O O . GLY A 1 88 ? 6.388 -4.605 4.836 1.00 97.38 88 GLY A O 1
ATOM 633 N N . PHE A 1 89 ? 4.357 -5.542 5.046 1.00 97.94 89 PHE A N 1
ATOM 634 C CA . PHE A 1 89 ? 4.142 -5.721 3.614 1.00 97.94 89 PHE A CA 1
ATOM 635 C C . PHE A 1 89 ? 4.177 -4.403 2.850 1.00 97.94 89 PHE A C 1
ATOM 637 O O . PHE A 1 89 ? 4.932 -4.300 1.894 1.00 97.94 89 PHE A O 1
ATOM 644 N N . VAL A 1 90 ? 3.402 -3.396 3.263 1.00 98.06 90 VAL A N 1
ATOM 645 C CA . VAL A 1 90 ? 3.360 -2.104 2.561 1.00 98.06 90 VAL A CA 1
ATOM 646 C C . VAL A 1 90 ? 4.740 -1.446 2.547 1.00 98.06 90 VAL A C 1
ATOM 648 O O . VAL A 1 90 ? 5.133 -0.894 1.525 1.00 98.06 90 VAL A O 1
ATOM 651 N N . LEU A 1 91 ? 5.498 -1.544 3.644 1.00 97.56 91 LEU A N 1
ATOM 652 C CA . LEU A 1 91 ? 6.855 -1.009 3.717 1.00 97.56 91 LEU A CA 1
ATOM 653 C C . LEU A 1 91 ? 7.808 -1.728 2.751 1.00 97.56 91 LEU A C 1
ATOM 655 O O . LEU A 1 91 ? 8.478 -1.072 1.959 1.00 97.56 91 LEU A O 1
ATOM 659 N N . THR A 1 92 ? 7.866 -3.062 2.786 1.00 96.12 92 THR A N 1
ATOM 660 C CA . THR A 1 92 ? 8.727 -3.838 1.878 1.00 96.12 92 THR A CA 1
ATOM 661 C C . THR A 1 92 ? 8.287 -3.700 0.421 1.00 96.12 92 THR A C 1
ATOM 663 O O . THR A 1 92 ? 9.134 -3.594 -0.458 1.00 96.12 92 THR A O 1
ATOM 666 N N . HIS A 1 93 ? 6.982 -3.642 0.159 1.00 97.12 93 HIS A N 1
ATOM 667 C CA . HIS A 1 93 ? 6.432 -3.416 -1.174 1.00 97.12 93 HIS A CA 1
ATOM 668 C C . HIS A 1 93 ? 6.826 -2.037 -1.716 1.00 97.12 93 HIS A C 1
ATOM 670 O O . HIS A 1 93 ? 7.303 -1.943 -2.841 1.00 97.12 93 HIS A O 1
ATOM 676 N N . MET A 1 94 ? 6.727 -0.984 -0.898 1.00 97.56 94 MET A N 1
ATOM 677 C CA . MET A 1 94 ? 7.224 0.347 -1.254 1.00 97.56 94 MET A CA 1
ATOM 678 C C . MET A 1 94 ? 8.728 0.318 -1.560 1.00 97.56 94 MET A C 1
ATOM 680 O O . MET A 1 94 ? 9.144 0.893 -2.557 1.00 97.56 94 MET A O 1
ATOM 684 N N . ILE A 1 95 ? 9.541 -0.367 -0.744 1.00 96.88 95 ILE A N 1
ATOM 685 C CA . ILE A 1 95 ? 10.991 -0.506 -0.981 1.00 96.88 95 ILE A CA 1
ATOM 686 C C . ILE A 1 95 ? 11.274 -1.210 -2.314 1.00 96.88 95 ILE A C 1
ATOM 688 O O . ILE A 1 95 ? 12.140 -0.762 -3.059 1.00 96.88 95 ILE A O 1
ATOM 692 N N . GLY A 1 96 ? 10.534 -2.274 -2.631 1.00 95.75 96 GLY A N 1
ATOM 693 C CA . GLY A 1 96 ? 10.609 -2.931 -3.935 1.00 95.75 96 GLY A CA 1
ATOM 694 C C . GLY A 1 96 ? 10.253 -1.981 -5.077 1.00 95.75 96 GLY A C 1
ATOM 695 O O . GLY A 1 96 ? 10.960 -1.938 -6.070 1.00 95.75 96 GLY A O 1
ATOM 696 N N . ASN A 1 97 ? 9.228 -1.145 -4.913 1.00 96.25 97 ASN A N 1
ATOM 697 C CA . ASN A 1 97 ? 8.831 -0.179 -5.939 1.00 96.25 97 ASN A CA 1
ATOM 698 C C . ASN A 1 97 ? 9.834 0.981 -6.093 1.00 96.25 97 ASN A C 1
ATOM 700 O O . ASN A 1 97 ? 9.970 1.523 -7.185 1.00 96.25 97 ASN A O 1
ATOM 704 N N . LEU A 1 98 ? 10.591 1.343 -5.045 1.00 96.62 98 LEU A N 1
ATOM 705 C CA . LEU A 1 98 ? 11.656 2.357 -5.140 1.00 96.62 98 LEU A CA 1
ATOM 706 C C . LEU A 1 98 ? 12.754 1.969 -6.138 1.00 96.62 98 LEU A C 1
ATOM 708 O O . LEU A 1 98 ? 13.439 2.851 -6.650 1.00 96.62 98 LEU A O 1
ATOM 712 N N . LYS A 1 99 ? 12.884 0.677 -6.458 1.00 95.12 99 LYS A N 1
ATOM 713 C CA . LYS A 1 99 ? 13.775 0.160 -7.504 1.00 95.12 99 LYS A CA 1
ATOM 714 C C . LYS A 1 99 ? 13.496 0.767 -8.879 1.00 95.12 99 LYS A C 1
ATOM 716 O O . LYS A 1 99 ? 14.413 0.900 -9.678 1.00 95.12 99 LYS A O 1
ATOM 721 N N . MET A 1 100 ? 12.274 1.245 -9.115 1.00 94.81 100 MET A N 1
ATOM 722 C CA . MET A 1 100 ? 11.920 2.008 -10.313 1.00 94.81 100 MET A CA 1
ATOM 723 C C . MET A 1 100 ? 12.828 3.230 -10.519 1.00 94.81 100 MET A C 1
ATOM 725 O O . MET A 1 100 ? 13.187 3.545 -11.646 1.00 94.81 100 MET A O 1
ATOM 729 N N . TYR A 1 101 ? 13.265 3.896 -9.446 1.00 95.75 101 TYR A N 1
ATOM 730 C CA . TYR A 1 101 ? 14.136 5.072 -9.550 1.00 95.75 101 TYR A CA 1
ATOM 731 C C . TYR A 1 101 ? 15.589 4.749 -9.906 1.00 95.75 101 TYR A C 1
ATOM 733 O O . TYR A 1 101 ? 16.348 5.667 -10.205 1.00 95.75 101 TYR A O 1
ATOM 741 N N . LEU A 1 102 ? 15.989 3.474 -9.873 1.00 93.50 102 LEU A N 1
ATOM 742 C CA . LEU A 1 102 ? 17.314 3.057 -10.333 1.00 93.50 102 LEU A CA 1
ATOM 743 C C . LEU A 1 102 ? 17.378 2.930 -11.861 1.00 93.50 102 LEU A C 1
ATOM 745 O O . LEU A 1 102 ? 18.473 2.933 -12.414 1.00 93.50 102 LEU A O 1
ATOM 749 N N . GLY A 1 103 ? 16.224 2.904 -12.538 1.00 90.94 103 GLY A N 1
ATOM 750 C CA . GLY A 1 103 ? 16.141 2.909 -13.993 1.00 90.94 103 GLY A CA 1
ATOM 751 C C . GLY A 1 103 ? 16.728 1.648 -14.626 1.00 90.94 103 GLY A C 1
ATOM 752 O O . GLY A 1 103 ? 16.583 0.544 -14.095 1.00 90.94 103 GLY A O 1
ATOM 753 N N . VAL A 1 104 ? 17.349 1.828 -15.792 1.00 92.50 104 VAL A N 1
ATOM 754 C CA . VAL A 1 104 ? 17.976 0.748 -16.559 1.00 92.50 104 VAL A CA 1
ATOM 755 C C . VAL A 1 104 ? 19.366 0.453 -16.016 1.00 92.50 104 VAL A C 1
ATOM 757 O O . VAL A 1 104 ? 20.207 1.348 -15.918 1.00 92.50 104 VAL A O 1
ATOM 760 N N . ILE A 1 105 ? 19.614 -0.819 -15.727 1.00 90.19 105 ILE A N 1
ATOM 761 C CA . ILE A 1 105 ? 20.918 -1.340 -15.329 1.00 90.19 105 ILE A CA 1
ATOM 762 C C . ILE A 1 105 ? 21.403 -2.382 -16.339 1.00 90.19 105 ILE A C 1
ATOM 764 O O . ILE A 1 105 ? 20.613 -2.972 -17.076 1.00 90.19 105 ILE A O 1
ATOM 768 N N . THR A 1 106 ? 22.718 -2.584 -16.389 1.00 87.44 106 THR A N 1
ATOM 769 C CA . THR A 1 106 ? 23.334 -3.648 -17.189 1.00 87.44 106 THR A CA 1
ATOM 770 C C . THR A 1 106 ? 23.526 -4.881 -16.312 1.00 87.44 106 THR A C 1
ATOM 772 O O . THR A 1 106 ? 24.271 -4.825 -15.331 1.00 87.44 106 THR A O 1
ATOM 775 N N . GLU A 1 107 ? 22.870 -5.984 -16.663 1.00 78.75 107 GLU A N 1
ATOM 776 C CA . GLU A 1 107 ? 23.030 -7.294 -16.030 1.00 78.75 107 GLU A CA 1
ATOM 777 C C . GLU A 1 107 ? 23.629 -8.264 -17.059 1.00 78.75 107 GLU A C 1
ATOM 779 O O . GLU A 1 107 ? 22.978 -8.667 -18.019 1.00 78.75 107 GLU A O 1
ATOM 784 N N . GLY A 1 108 ? 24.914 -8.595 -16.900 1.00 82.06 108 GLY A N 1
ATOM 785 C CA . GLY A 1 108 ? 25.653 -9.348 -17.918 1.00 82.06 108 GLY A CA 1
ATOM 786 C C . GLY A 1 108 ? 25.806 -8.541 -19.210 1.00 82.06 108 GLY A C 1
ATOM 787 O O . GLY A 1 108 ? 26.372 -7.449 -19.181 1.00 82.06 108 GLY A O 1
ATOM 788 N N . ASP A 1 109 ? 25.290 -9.081 -20.315 1.00 83.06 109 ASP A N 1
ATOM 789 C CA . ASP A 1 109 ? 25.288 -8.441 -21.639 1.00 83.06 109 ASP A CA 1
ATOM 790 C C . ASP A 1 109 ? 23.951 -7.738 -21.963 1.00 83.06 109 ASP A C 1
ATOM 792 O O . ASP A 1 109 ? 23.789 -7.169 -23.043 1.00 83.06 109 ASP A O 1
ATOM 796 N N . GLU A 1 110 ? 22.992 -7.749 -21.030 1.00 84.19 110 GLU A N 1
ATOM 797 C CA . GLU A 1 110 ? 21.634 -7.243 -21.235 1.00 84.19 110 GLU A CA 1
ATOM 798 C C . GLU A 1 110 ? 21.374 -5.941 -20.463 1.00 84.19 110 GLU A C 1
ATOM 800 O O . GLU A 1 110 ? 21.891 -5.718 -19.366 1.00 84.19 110 GLU A O 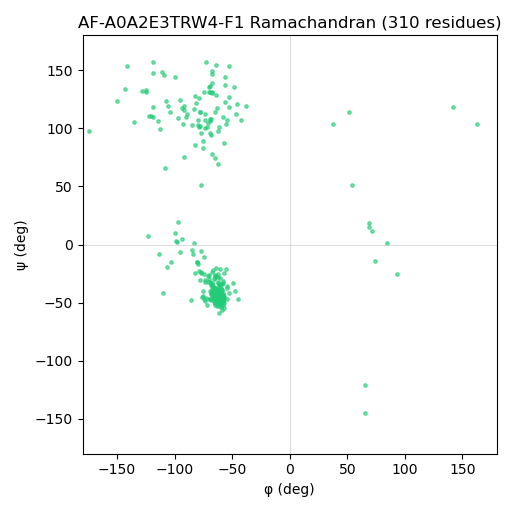1
ATOM 805 N N . ARG A 1 111 ? 20.557 -5.052 -21.038 1.00 88.31 111 ARG A N 1
ATOM 806 C CA . ARG A 1 111 ? 20.059 -3.829 -20.391 1.00 88.31 111 ARG A CA 1
ATOM 807 C C . ARG A 1 111 ? 18.599 -4.041 -20.025 1.00 88.31 111 ARG A C 1
ATOM 809 O O . ARG A 1 111 ? 17.777 -4.248 -20.913 1.00 88.31 111 ARG A O 1
ATOM 816 N N . VAL A 1 112 ? 18.283 -3.972 -18.735 1.00 90.00 112 VAL A N 1
ATOM 817 C CA . VAL A 1 112 ? 16.936 -4.220 -18.197 1.00 90.00 112 VAL A CA 1
ATOM 818 C C . VAL A 1 112 ? 16.650 -3.229 -17.066 1.00 90.00 112 VAL A C 1
ATOM 820 O O . VAL A 1 112 ? 17.565 -2.715 -16.420 1.00 90.00 112 VAL A O 1
ATOM 823 N N . TYR A 1 113 ? 15.380 -2.920 -16.814 1.00 92.69 113 TYR A N 1
ATOM 824 C CA . TYR A 1 113 ? 14.989 -2.109 -15.662 1.00 92.69 113 TYR A CA 1
ATOM 825 C C . TYR A 1 113 ? 15.189 -2.873 -14.340 1.00 92.69 113 TYR A C 1
ATOM 827 O O . TYR A 1 113 ? 14.704 -3.992 -14.178 1.00 92.69 113 TYR A O 1
ATOM 835 N N . ASP A 1 114 ? 15.833 -2.247 -13.346 1.00 92.62 114 ASP A N 1
ATOM 836 C CA . ASP A 1 114 ? 16.181 -2.895 -12.061 1.00 92.62 114 ASP A CA 1
ATOM 837 C C . ASP A 1 114 ? 14.950 -3.403 -11.282 1.00 92.62 114 ASP A C 1
ATOM 839 O O . ASP A 1 114 ? 15.014 -4.391 -10.547 1.00 92.62 114 ASP A O 1
ATOM 843 N N . ILE A 1 115 ? 13.790 -2.760 -11.461 1.00 93.75 115 ILE A N 1
ATOM 844 C CA . ILE A 1 115 ? 12.529 -3.213 -10.857 1.00 93.75 115 ILE A CA 1
ATOM 845 C C . ILE A 1 115 ? 12.035 -4.549 -11.434 1.00 93.75 115 ILE A C 1
ATOM 847 O O . ILE A 1 115 ? 11.453 -5.346 -10.694 1.00 93.75 115 ILE A O 1
ATOM 851 N N . ASP A 1 116 ? 12.285 -4.819 -12.715 1.00 92.75 116 ASP A N 1
ATOM 852 C CA . ASP A 1 116 ? 11.852 -6.053 -13.375 1.00 92.75 116 ASP A CA 1
ATOM 853 C C . ASP A 1 116 ? 12.746 -7.224 -12.940 1.00 92.75 116 ASP A C 1
ATOM 855 O O . ASP A 1 116 ? 12.238 -8.285 -12.563 1.00 92.75 116 ASP A O 1
ATOM 859 N N . ILE A 1 117 ? 14.057 -6.976 -12.822 1.00 91.38 117 ILE A N 1
ATOM 860 C CA . ILE A 1 117 ? 15.031 -7.906 -12.226 1.00 91.38 117 ILE A CA 1
ATOM 861 C C . ILE A 1 117 ? 14.629 -8.248 -10.788 1.00 91.38 117 ILE A C 1
ATOM 863 O O . ILE A 1 117 ? 14.562 -9.418 -10.404 1.00 91.38 117 ILE A O 1
ATOM 867 N N . TYR A 1 118 ? 14.285 -7.238 -9.982 1.00 92.31 118 TYR A N 1
ATOM 868 C CA . TYR A 1 118 ? 13.791 -7.466 -8.625 1.00 92.31 118 TYR A CA 1
ATOM 869 C C . TYR A 1 118 ? 12.520 -8.333 -8.610 1.00 92.31 118 TYR A C 1
ATOM 871 O O . TYR A 1 118 ? 12.374 -9.212 -7.754 1.00 92.31 118 TYR A O 1
ATOM 879 N N . GLY A 1 119 ? 11.613 -8.131 -9.568 1.00 91.31 119 GLY A N 1
ATOM 880 C CA . GLY A 1 119 ? 10.429 -8.966 -9.753 1.00 91.31 119 GLY A CA 1
ATOM 881 C C . GLY A 1 119 ? 10.769 -10.436 -10.016 1.00 91.31 119 GLY A C 1
ATOM 882 O O . GLY A 1 119 ? 10.150 -11.329 -9.422 1.00 91.31 119 GLY A O 1
ATOM 883 N N . GLU A 1 120 ? 11.744 -10.713 -10.880 1.00 89.94 120 GLU A N 1
ATOM 884 C CA . GLU A 1 120 ? 12.216 -12.076 -11.152 1.00 89.94 120 GLU A CA 1
ATOM 885 C C . GLU A 1 120 ? 12.929 -12.698 -9.949 1.00 89.94 120 GLU A C 1
ATOM 887 O O . GLU A 1 120 ? 12.570 -13.804 -9.537 1.00 89.94 120 GLU A O 1
ATOM 892 N N . PHE A 1 121 ? 13.795 -11.946 -9.268 1.00 91.81 121 PHE A N 1
ATOM 893 C CA . PHE A 1 121 ? 14.434 -12.376 -8.022 1.00 91.81 121 PHE A CA 1
ATOM 894 C C . PHE A 1 121 ? 13.416 -12.853 -6.973 1.00 91.81 121 PHE A C 1
ATOM 896 O O . PHE A 1 121 ? 13.607 -13.887 -6.328 1.00 91.81 121 PHE A O 1
ATOM 903 N N . LEU A 1 122 ? 12.283 -12.156 -6.821 1.00 91.38 122 LEU A N 1
ATOM 904 C CA . LEU A 1 122 ? 11.227 -12.566 -5.889 1.00 91.38 122 LEU A CA 1
ATOM 905 C C . LEU A 1 122 ? 10.612 -13.936 -6.229 1.00 91.38 122 LEU A C 1
ATOM 907 O O . LEU A 1 122 ? 10.125 -14.628 -5.328 1.00 91.38 122 LEU A O 1
ATOM 911 N N . ARG A 1 123 ? 10.615 -14.347 -7.503 1.00 90.88 123 ARG A N 1
ATOM 912 C CA . ARG A 1 123 ? 10.150 -15.678 -7.930 1.00 90.88 123 ARG A CA 1
ATOM 913 C C . ARG A 1 123 ? 11.185 -16.758 -7.637 1.00 90.88 123 ARG A C 1
ATOM 915 O O . ARG A 1 123 ? 10.802 -17.910 -7.451 1.00 90.88 123 ARG A O 1
ATOM 922 N N . GLU A 1 124 ? 12.455 -16.400 -7.544 1.00 91.88 124 GLU A N 1
ATOM 923 C CA . GLU A 1 124 ? 13.567 -17.331 -7.325 1.00 91.88 124 GLU A CA 1
ATOM 924 C C . GLU A 1 124 ? 14.041 -17.404 -5.869 1.00 91.88 124 GLU A C 1
ATOM 926 O O . GLU A 1 124 ? 14.963 -18.149 -5.536 1.00 91.88 124 GLU A O 1
ATOM 931 N N . LEU A 1 125 ? 13.372 -16.689 -4.962 1.00 90.00 125 LEU A N 1
ATOM 932 C CA . LEU A 1 125 ? 13.674 -16.754 -3.538 1.00 90.00 125 LEU A CA 1
ATOM 933 C C . LEU A 1 125 ? 13.669 -18.201 -3.013 1.00 90.00 125 LEU A C 1
ATOM 935 O O . LEU A 1 125 ? 12.667 -18.913 -3.113 1.00 90.00 125 LEU A O 1
ATOM 939 N N . LEU A 1 126 ? 14.771 -18.576 -2.350 1.00 89.00 126 LEU A N 1
ATOM 940 C CA . LEU A 1 126 ? 15.015 -19.894 -1.745 1.00 89.00 126 LEU A CA 1
ATOM 941 C C . LEU A 1 126 ? 15.198 -21.063 -2.733 1.00 89.00 126 LEU A C 1
ATOM 943 O O . LEU A 1 126 ? 15.186 -22.215 -2.301 1.00 89.00 126 LEU A O 1
ATOM 947 N N . VAL A 1 127 ? 15.429 -20.815 -4.022 1.00 89.81 127 VAL A N 1
ATOM 948 C CA . VAL A 1 127 ? 15.869 -21.865 -4.961 1.00 89.81 127 VAL A CA 1
ATOM 949 C C . VAL A 1 127 ? 17.320 -22.278 -4.626 1.00 89.81 127 VAL A C 1
ATOM 951 O O . VAL A 1 127 ? 18.140 -21.399 -4.358 1.00 89.81 127 VAL A O 1
ATOM 954 N N . PRO A 1 128 ? 17.679 -23.585 -4.589 1.00 88.00 128 PRO A N 1
ATOM 955 C CA . PRO A 1 128 ? 16.887 -24.772 -4.950 1.00 88.00 128 PRO A CA 1
ATOM 956 C C . PRO A 1 128 ? 16.129 -25.446 -3.787 1.00 88.00 128 PRO A C 1
ATOM 958 O O . PRO A 1 128 ? 15.538 -26.504 -3.988 1.00 88.00 128 PRO A O 1
ATOM 961 N N . ILE A 1 129 ? 16.143 -24.884 -2.572 1.00 91.69 129 ILE A N 1
ATOM 962 C CA . ILE A 1 129 ? 15.462 -25.463 -1.393 1.00 91.69 129 ILE A CA 1
ATOM 963 C C . ILE A 1 129 ? 13.945 -25.553 -1.623 1.00 91.69 129 ILE A C 1
ATOM 965 O O . ILE A 1 129 ? 13.313 -26.544 -1.256 1.00 91.69 129 ILE A O 1
ATOM 969 N N . LEU A 1 130 ? 13.360 -24.520 -2.230 1.00 90.69 130 LEU A N 1
ATOM 970 C CA . LEU A 1 130 ? 11.971 -24.492 -2.681 1.00 90.69 130 LEU A CA 1
ATOM 971 C C . LEU A 1 130 ? 11.920 -24.300 -4.204 1.00 90.69 130 LEU A C 1
ATOM 973 O O . LEU A 1 130 ? 12.768 -23.595 -4.751 1.00 90.69 130 LEU A O 1
ATOM 977 N N . PRO A 1 131 ? 10.922 -24.874 -4.903 1.00 92.31 131 PRO A N 1
ATOM 978 C CA . PRO A 1 131 ? 10.748 -24.623 -6.329 1.00 92.31 131 PRO A CA 1
ATOM 979 C C . PRO A 1 131 ? 10.418 -23.150 -6.613 1.00 92.31 131 PRO A C 1
ATOM 981 O O . PRO A 1 131 ? 9.810 -22.463 -5.782 1.00 92.31 131 PRO A O 1
ATOM 984 N N . ARG A 1 132 ? 10.748 -22.685 -7.827 1.00 91.31 132 ARG A N 1
ATOM 985 C CA . ARG A 1 132 ? 10.458 -21.320 -8.294 1.00 91.31 132 ARG A CA 1
ATOM 986 C C . ARG A 1 132 ? 8.994 -20.948 -8.027 1.00 91.31 132 ARG A C 1
ATOM 988 O O . ARG A 1 132 ? 8.073 -21.714 -8.302 1.00 91.31 132 ARG A O 1
ATOM 995 N N . THR A 1 133 ? 8.763 -19.741 -7.526 1.00 90.06 133 THR A N 1
ATOM 996 C CA . THR A 1 133 ? 7.461 -19.130 -7.197 1.00 90.06 133 THR A CA 1
ATOM 997 C C . THR A 1 133 ? 6.768 -19.668 -5.935 1.00 90.06 133 THR A C 1
ATOM 999 O O . THR A 1 133 ? 5.851 -19.012 -5.436 1.00 90.06 133 THR A O 1
ATOM 1002 N N . TYR A 1 134 ? 7.174 -20.805 -5.355 1.00 92.25 134 TYR A N 1
ATOM 1003 C CA . TYR A 1 134 ? 6.457 -21.389 -4.206 1.00 92.25 134 TYR A CA 1
ATOM 1004 C C . TYR A 1 134 ? 6.507 -20.496 -2.965 1.00 92.25 134 TYR A C 1
ATOM 1006 O O . TYR A 1 134 ? 5.479 -20.292 -2.314 1.00 92.25 134 TYR A O 1
ATOM 1014 N N . LEU A 1 135 ? 7.673 -19.915 -2.656 1.00 92.94 135 LEU A N 1
ATOM 1015 C CA . LEU A 1 135 ? 7.788 -18.995 -1.525 1.00 92.94 135 LEU A CA 1
ATOM 1016 C C . LEU A 1 135 ? 6.912 -17.753 -1.729 1.00 92.94 135 LEU A C 1
ATOM 1018 O O . LEU A 1 135 ? 6.194 -17.348 -0.815 1.00 92.94 135 LEU A O 1
ATOM 1022 N N . LEU A 1 136 ? 6.914 -17.190 -2.941 1.00 92.50 136 LEU A N 1
ATOM 1023 C CA . LEU A 1 136 ? 6.101 -16.027 -3.295 1.00 92.50 136 LEU A CA 1
ATOM 1024 C C . LEU A 1 136 ? 4.602 -16.314 -3.129 1.00 92.50 136 LEU A C 1
ATOM 1026 O O . LEU A 1 136 ? 3.873 -15.494 -2.567 1.00 92.50 136 LEU A O 1
ATOM 1030 N N . TRP A 1 137 ? 4.135 -17.496 -3.543 1.00 94.44 137 TRP A N 1
ATOM 1031 C CA . TRP A 1 137 ? 2.763 -17.933 -3.276 1.00 94.44 137 TRP A CA 1
ATOM 1032 C C . TRP A 1 137 ? 2.479 -18.085 -1.782 1.00 94.44 137 TRP A C 1
ATOM 1034 O O . TRP A 1 137 ? 1.426 -17.643 -1.327 1.00 94.44 137 TRP A O 1
ATOM 1044 N N . GLY A 1 138 ? 3.412 -18.639 -1.005 1.00 95.56 138 GLY A N 1
ATOM 1045 C CA . GLY A 1 138 ? 3.299 -18.717 0.452 1.00 95.56 138 GLY A CA 1
ATOM 1046 C C . GLY A 1 138 ? 3.109 -17.340 1.094 1.00 95.56 138 GLY A C 1
ATOM 1047 O O . GLY A 1 138 ? 2.150 -17.132 1.840 1.00 95.56 138 GLY A O 1
ATOM 1048 N N . LEU A 1 139 ? 3.957 -16.369 0.737 1.00 95.19 139 LEU A N 1
ATOM 1049 C CA . LEU A 1 139 ? 3.832 -14.977 1.183 1.00 95.19 139 LEU A CA 1
ATOM 1050 C C . LEU A 1 139 ? 2.475 -14.381 0.777 1.00 95.19 139 LEU A C 1
ATOM 1052 O O . LEU A 1 139 ? 1.801 -13.761 1.598 1.00 95.19 139 LEU A O 1
ATOM 1056 N N . ARG A 1 140 ? 2.014 -14.633 -0.455 1.00 96.50 140 ARG A N 1
ATOM 1057 C CA . ARG A 1 140 ? 0.702 -14.176 -0.935 1.00 96.50 140 ARG A CA 1
ATOM 1058 C C . ARG A 1 140 ? -0.454 -14.769 -0.126 1.00 96.50 140 ARG A C 1
ATOM 1060 O O . ARG A 1 140 ? -1.365 -14.036 0.252 1.00 96.50 140 ARG A O 1
ATOM 1067 N N . LEU A 1 141 ? -0.420 -16.066 0.177 1.00 97.75 141 LEU A N 1
ATOM 1068 C CA . LEU A 1 141 ? -1.442 -16.723 0.998 1.00 97.75 141 LEU A CA 1
ATOM 1069 C C . LEU A 1 141 ? -1.473 -16.157 2.422 1.00 97.75 141 LEU A C 1
ATOM 1071 O O . LEU A 1 141 ? -2.557 -15.933 2.963 1.00 97.75 141 LEU A O 1
ATOM 1075 N N . VAL A 1 142 ? -0.307 -15.860 3.005 1.00 97.94 142 VAL A N 1
ATOM 1076 C CA . VAL A 1 142 ? -0.211 -15.188 4.311 1.00 97.94 142 VAL A CA 1
ATOM 1077 C C . VAL A 1 142 ? -0.868 -13.810 4.265 1.00 97.94 142 VAL A C 1
ATOM 1079 O O . VAL A 1 142 ? -1.653 -13.489 5.156 1.00 97.94 142 VAL A O 1
ATOM 1082 N N . LEU A 1 143 ? -0.611 -13.012 3.226 1.00 97.81 143 LEU A N 1
ATOM 1083 C CA . LEU A 1 143 ? -1.204 -11.678 3.077 1.00 97.81 143 LEU A CA 1
ATOM 1084 C C . LEU A 1 143 ? -2.721 -11.731 2.889 1.00 97.81 143 LEU A C 1
ATOM 1086 O O . LEU A 1 143 ? -3.442 -10.976 3.541 1.00 97.81 143 LEU A O 1
ATOM 1090 N N . ILE A 1 144 ? -3.216 -12.649 2.056 1.00 98.00 144 ILE A N 1
ATOM 1091 C CA . ILE A 1 144 ? -4.657 -12.860 1.860 1.00 98.00 144 ILE A CA 1
ATOM 1092 C C . ILE A 1 144 ? -5.309 -13.277 3.183 1.00 98.00 144 ILE A C 1
ATOM 1094 O O . ILE A 1 144 ? -6.312 -12.690 3.594 1.00 98.00 144 ILE A O 1
ATOM 1098 N N . GLY A 1 145 ? -4.719 -14.248 3.886 1.00 98.19 145 GLY A N 1
ATOM 1099 C CA . GLY A 1 145 ? -5.200 -14.691 5.192 1.00 98.19 145 GLY A CA 1
ATOM 1100 C C . GLY A 1 145 ? -5.208 -13.558 6.220 1.00 98.19 145 GLY A C 1
ATOM 1101 O O . GLY A 1 145 ? -6.207 -13.358 6.913 1.00 98.19 145 GLY A O 1
ATOM 1102 N N . ALA A 1 146 ? -4.132 -12.769 6.281 1.00 98.19 146 ALA A N 1
ATOM 1103 C CA . ALA A 1 146 ? -4.028 -11.617 7.166 1.00 98.19 146 ALA A CA 1
ATOM 1104 C C . ALA A 1 146 ? -5.097 -10.563 6.853 1.00 98.19 146 ALA A C 1
ATOM 1106 O O . ALA A 1 146 ? -5.763 -10.099 7.776 1.00 98.19 146 ALA A O 1
ATOM 1107 N N . LEU A 1 147 ? -5.324 -10.236 5.577 1.00 98.00 147 LEU A N 1
ATOM 1108 C CA . LEU A 1 147 ? -6.358 -9.295 5.150 1.00 98.00 147 LEU A CA 1
ATOM 1109 C C . LEU A 1 147 ? -7.760 -9.772 5.547 1.00 98.00 147 LEU A C 1
ATOM 1111 O O . LEU A 1 147 ? -8.515 -9.019 6.161 1.00 98.00 147 LEU A O 1
ATOM 1115 N N . VAL A 1 148 ? -8.109 -11.027 5.249 1.00 98.06 148 VAL A N 1
ATOM 1116 C CA . VAL A 1 148 ? -9.424 -11.594 5.594 1.00 98.06 148 VAL A CA 1
ATOM 1117 C C . VAL A 1 148 ? -9.650 -11.555 7.105 1.00 98.06 148 VAL A C 1
ATOM 1119 O O . VAL A 1 148 ? -10.701 -11.104 7.571 1.00 98.06 148 VAL A O 1
ATOM 1122 N N . LEU A 1 149 ? -8.652 -11.969 7.889 1.00 96.75 149 LEU A N 1
ATOM 1123 C CA . LEU A 1 149 ? -8.718 -11.926 9.348 1.00 96.75 149 LEU A CA 1
ATOM 1124 C C . LEU A 1 149 ? -8.800 -10.490 9.883 1.00 96.75 149 LEU A C 1
ATOM 1126 O O . LEU A 1 149 ? -9.547 -10.246 10.835 1.00 96.75 149 LEU A O 1
ATOM 1130 N N . HIS A 1 150 ? -8.094 -9.543 9.263 1.00 96.69 150 HIS A N 1
ATOM 1131 C CA . HIS A 1 150 ? -8.138 -8.125 9.609 1.00 96.69 150 HIS A CA 1
ATOM 1132 C C . HIS A 1 150 ? -9.545 -7.550 9.411 1.00 96.69 150 HIS A C 1
ATOM 1134 O O . HIS A 1 150 ? -10.118 -6.968 10.336 1.00 96.69 150 HIS A O 1
ATOM 1140 N N . LEU A 1 151 ? -10.146 -7.781 8.238 1.00 96.50 151 LEU A N 1
ATOM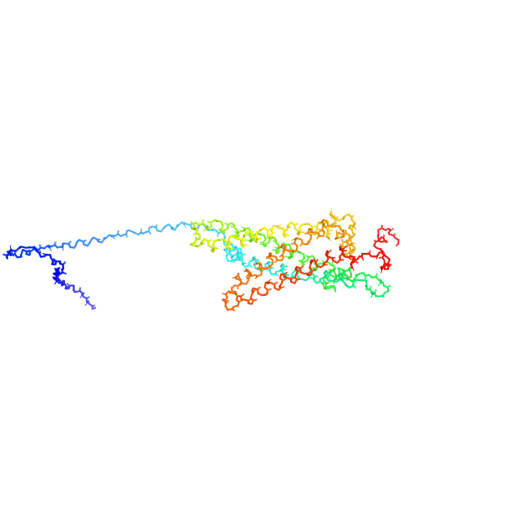 1141 C CA . LEU A 1 151 ? -11.502 -7.337 7.908 1.00 96.50 151 LEU A CA 1
ATOM 1142 C C . LEU A 1 151 ? -12.548 -7.989 8.820 1.00 96.50 151 LEU A C 1
ATOM 1144 O O . LEU A 1 151 ? -13.421 -7.302 9.360 1.00 96.50 151 LEU A O 1
ATOM 1148 N N . HIS A 1 152 ? -12.439 -9.300 9.057 1.00 96.19 152 HIS A N 1
ATOM 1149 C CA . HIS A 1 152 ? -13.369 -10.019 9.924 1.00 96.19 152 HIS A CA 1
ATOM 1150 C C . HIS A 1 152 ? -13.280 -9.546 11.385 1.00 96.19 152 HIS A C 1
ATOM 1152 O O . HIS A 1 152 ? -14.312 -9.351 12.040 1.00 96.19 152 HIS A O 1
ATOM 1158 N N . ALA A 1 153 ? -12.070 -9.297 11.899 1.00 94.31 153 ALA A N 1
ATOM 1159 C CA . ALA A 1 153 ? -11.870 -8.726 13.229 1.00 94.31 153 ALA A CA 1
ATOM 1160 C C . ALA A 1 153 ? -12.418 -7.291 13.322 1.00 94.31 153 ALA A C 1
ATOM 1162 O O . ALA A 1 153 ? -13.136 -6.980 14.277 1.00 94.31 153 ALA A O 1
ATOM 1163 N N . ALA A 1 154 ? -12.161 -6.444 12.319 1.00 93.06 154 ALA A N 1
ATOM 1164 C CA . ALA A 1 154 ? -12.656 -5.067 12.254 1.00 93.06 154 ALA A CA 1
ATOM 1165 C C . ALA A 1 154 ? -14.194 -5.000 12.252 1.00 93.06 154 ALA A C 1
ATOM 1167 O O . ALA A 1 154 ? -14.801 -4.215 12.997 1.00 93.06 154 ALA A O 1
ATOM 1168 N N . TRP A 1 155 ? -14.836 -5.858 11.454 1.00 93.25 155 TRP A N 1
ATOM 1169 C CA . TRP A 1 155 ? -16.289 -5.989 11.410 1.00 93.25 155 TRP A CA 1
ATOM 1170 C C . TRP A 1 155 ? -16.844 -6.507 12.741 1.00 93.25 155 TRP A C 1
ATOM 1172 O O . TRP A 1 155 ? -17.719 -5.873 13.336 1.00 93.25 155 TRP A O 1
ATOM 1182 N N . SER A 1 156 ? -16.277 -7.597 13.268 1.00 92.00 156 SER A N 1
ATOM 1183 C CA . SER A 1 156 ? -16.694 -8.196 14.541 1.00 92.00 156 SER A CA 1
ATOM 1184 C C . SER A 1 156 ? -16.603 -7.208 15.707 1.00 92.00 156 SER A C 1
ATOM 1186 O O . SER A 1 156 ? -17.546 -7.083 16.492 1.00 92.00 156 SER A O 1
ATOM 1188 N N . LEU A 1 157 ? -15.497 -6.465 15.820 1.00 89.44 157 LEU A N 1
ATOM 1189 C CA . LEU A 1 157 ? -15.306 -5.441 16.852 1.00 89.44 157 LEU A CA 1
ATOM 1190 C C . LEU A 1 157 ? -16.256 -4.255 16.660 1.00 89.44 157 LEU A C 1
ATOM 1192 O O . LEU A 1 157 ? -16.801 -3.740 17.636 1.00 89.44 157 LEU A O 1
ATOM 1196 N N . THR A 1 158 ? -16.524 -3.849 15.417 1.00 88.62 158 THR A N 1
ATOM 1197 C CA . THR A 1 158 ? -17.522 -2.812 15.123 1.00 88.62 158 THR A CA 1
ATOM 1198 C C . THR A 1 158 ? -18.915 -3.225 15.595 1.00 88.62 158 THR A C 1
ATOM 1200 O O . THR A 1 158 ? -19.609 -2.416 16.216 1.00 88.62 158 THR A O 1
ATOM 1203 N N . GLN A 1 159 ? -19.314 -4.475 15.357 1.00 88.44 159 GLN A N 1
ATOM 1204 C CA . GLN A 1 159 ? -20.611 -4.993 15.787 1.00 88.44 159 GLN A CA 1
ATOM 1205 C C . GLN A 1 159 ? -20.694 -5.118 17.314 1.00 88.44 159 GLN A C 1
ATOM 1207 O O . GLN A 1 159 ? -21.694 -4.705 17.900 1.00 88.44 159 GLN A O 1
ATOM 1212 N N . LEU A 1 160 ? -19.634 -5.596 17.976 1.00 86.88 160 LEU A N 1
ATOM 1213 C CA . LEU A 1 160 ? -19.558 -5.635 19.442 1.00 86.88 160 LEU A CA 1
ATOM 1214 C C . LEU A 1 160 ? -19.674 -4.229 20.054 1.00 86.88 160 LEU A C 1
ATOM 1216 O O . LEU A 1 160 ? -20.499 -4.014 20.937 1.00 86.88 160 LEU A O 1
ATOM 1220 N N . ASN A 1 161 ? -18.943 -3.246 19.521 1.00 84.69 161 ASN A N 1
ATOM 1221 C CA . ASN A 1 161 ? -18.999 -1.853 19.980 1.00 84.69 161 ASN A CA 1
ATOM 1222 C C . ASN A 1 161 ? -20.348 -1.169 19.692 1.00 84.69 161 ASN A C 1
ATOM 1224 O O . ASN A 1 161 ? -20.692 -0.164 20.316 1.00 84.69 161 ASN A O 1
ATOM 1228 N N . ARG A 1 162 ? -21.110 -1.643 18.699 1.00 82.62 162 ARG A N 1
ATOM 1229 C CA . ARG A 1 162 ? -22.485 -1.183 18.445 1.00 82.62 162 ARG A CA 1
ATOM 1230 C C . ARG A 1 162 ? -23.461 -1.791 19.451 1.00 82.62 162 ARG A C 1
ATOM 1232 O O . ARG A 1 162 ? -24.243 -1.044 20.021 1.00 82.62 162 ARG A O 1
ATOM 1239 N N . LYS A 1 163 ? -23.368 -3.097 19.717 1.00 84.06 163 LYS A N 1
ATOM 1240 C CA . LYS A 1 163 ? -24.241 -3.807 20.669 1.00 84.06 163 LYS A CA 1
ATOM 1241 C C . LYS A 1 163 ? -24.006 -3.402 22.128 1.00 84.06 163 LYS A C 1
ATOM 1243 O O . LYS A 1 163 ? -24.953 -3.358 22.898 1.00 84.06 163 LYS A O 1
ATOM 1248 N N . ALA A 1 164 ? -22.768 -3.081 22.501 1.00 77.00 164 ALA A N 1
ATOM 1249 C CA . ALA A 1 164 ? -22.414 -2.691 23.868 1.00 77.00 164 ALA A CA 1
ATOM 1250 C C . ALA A 1 164 ? -22.803 -1.243 24.238 1.00 77.00 164 ALA A C 1
ATOM 1252 O O . ALA A 1 164 ? -22.624 -0.832 25.382 1.00 77.00 164 ALA A O 1
ATOM 1253 N N . ARG A 1 165 ? -23.308 -0.439 23.291 1.00 68.94 165 ARG A N 1
ATOM 1254 C CA . ARG A 1 165 ? -23.688 0.959 23.545 1.00 68.94 165 ARG A CA 1
ATOM 1255 C C . ARG A 1 165 ? -25.088 1.048 24.162 1.00 68.94 165 ARG A C 1
ATOM 1257 O O . ARG A 1 165 ? -26.060 1.258 23.447 1.00 68.94 165 ARG A O 1
ATOM 1264 N N . SER A 1 166 ? -25.173 0.929 25.488 1.00 61.62 166 SER A N 1
ATOM 1265 C CA . SER A 1 166 ? -26.386 1.222 26.275 1.00 61.62 166 SER A CA 1
ATOM 1266 C C . SER A 1 166 ? -26.336 2.568 27.020 1.00 61.62 166 SER A C 1
ATOM 1268 O O . SER A 1 166 ? -27.379 3.071 27.422 1.00 61.62 166 SER A O 1
ATOM 1270 N N . VAL A 1 167 ? -25.158 3.192 27.165 1.00 60.62 167 VAL A N 1
ATOM 1271 C CA . VAL A 1 167 ? -24.964 4.464 27.893 1.00 60.62 167 VAL A CA 1
ATOM 1272 C C . VAL A 1 167 ? -24.294 5.502 26.981 1.00 60.62 167 VAL A C 1
ATOM 1274 O O . VAL A 1 167 ? -23.306 5.200 26.307 1.00 60.62 167 VAL A O 1
ATOM 1277 N N . LYS A 1 1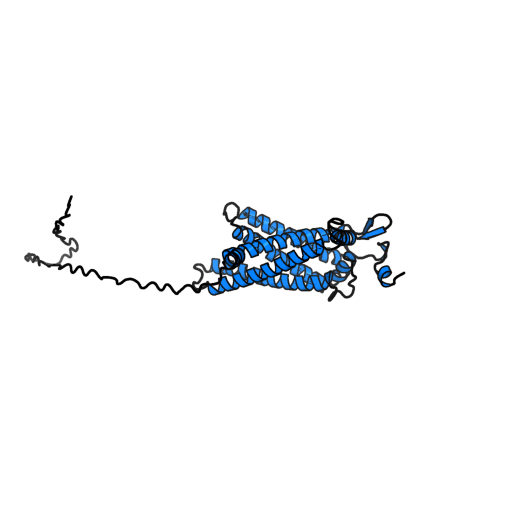68 ? -24.842 6.727 26.925 1.00 57.16 168 LYS A N 1
ATOM 1278 C CA . LYS A 1 168 ? -24.238 7.870 26.207 1.00 57.16 168 LYS A CA 1
ATOM 1279 C C . LYS A 1 168 ? -22.935 8.301 26.899 1.00 57.16 168 LYS A C 1
ATOM 1281 O O . LYS A 1 168 ? -22.817 8.217 28.115 1.00 57.16 168 LYS A O 1
ATOM 1286 N N . TYR A 1 169 ? -21.958 8.766 26.119 1.00 61.44 169 TYR A N 1
ATOM 1287 C CA . TYR A 1 169 ? -20.697 9.302 26.647 1.00 61.44 169 TYR A CA 1
ATOM 1288 C C . TYR A 1 169 ? -20.955 10.450 27.638 1.00 61.44 169 TYR A C 1
ATOM 1290 O O . TYR A 1 169 ? -21.769 11.325 27.359 1.00 61.44 169 TYR A O 1
ATOM 1298 N N . GLN A 1 170 ? -20.223 10.447 28.757 1.00 61.28 170 GLN A N 1
ATOM 1299 C CA . GLN A 1 170 ? -20.347 11.418 29.858 1.00 61.28 170 GLN A CA 1
ATOM 1300 C C . GLN A 1 170 ? -19.927 12.848 29.457 1.00 61.28 170 GLN A C 1
ATOM 1302 O O . GLN A 1 170 ? -20.344 13.815 30.083 1.00 61.28 170 GLN A O 1
ATOM 1307 N N . SER A 1 171 ? -19.115 12.991 28.401 1.00 70.00 171 SER A N 1
ATOM 1308 C CA . SER A 1 171 ? -18.632 14.275 27.878 1.00 70.00 171 SER A CA 1
ATOM 1309 C C . SER A 1 171 ? -18.888 14.369 26.370 1.00 70.00 171 SER A C 1
ATOM 1311 O O . SER A 1 171 ? -18.598 13.446 25.601 1.00 70.00 171 SER A O 1
ATOM 1313 N N . THR A 1 172 ? -19.452 15.499 25.936 1.00 68.00 172 THR A N 1
ATOM 1314 C CA . THR A 1 172 ? -19.782 15.780 24.528 1.00 68.00 172 THR A CA 1
ATOM 1315 C C . THR A 1 172 ? -18.531 15.901 23.659 1.00 68.00 172 THR A C 1
ATOM 1317 O O . THR A 1 172 ? -18.530 15.443 22.516 1.00 68.00 172 THR A O 1
ATOM 1320 N N . ARG A 1 173 ? -17.444 16.460 24.203 1.00 61.62 173 ARG A N 1
ATOM 1321 C CA . ARG A 1 173 ? -16.158 16.613 23.510 1.00 61.62 173 ARG A CA 1
ATOM 1322 C C . ARG A 1 173 ? -15.475 15.265 23.277 1.00 61.62 173 ARG A C 1
ATOM 1324 O O . ARG A 1 173 ? -15.051 14.983 22.157 1.00 61.62 173 ARG A O 1
ATOM 1331 N N . ASP A 1 174 ? -15.407 14.413 24.298 1.00 65.56 174 ASP A N 1
ATOM 1332 C CA . ASP A 1 174 ? -14.762 13.099 24.169 1.00 65.56 174 ASP A CA 1
ATOM 1333 C C . ASP A 1 174 ? -15.555 12.185 23.234 1.00 65.56 174 ASP A C 1
ATOM 1335 O O . ASP A 1 174 ? -14.976 11.433 22.446 1.00 65.56 174 ASP A O 1
ATOM 1339 N N . TYR A 1 175 ? -16.885 12.324 23.242 1.00 66.38 175 TYR A N 1
ATOM 1340 C CA . TYR A 1 175 ? -17.752 11.696 22.255 1.00 66.38 175 TYR A CA 1
ATOM 1341 C C . TYR A 1 175 ? -17.399 12.113 20.825 1.00 66.38 175 TYR A C 1
ATOM 1343 O O . TYR A 1 175 ? -17.272 11.248 19.959 1.00 66.38 175 TYR A O 1
ATOM 1351 N N . GLN A 1 176 ? -17.232 13.413 20.559 1.00 60.75 176 GLN A N 1
ATOM 1352 C CA . GLN A 1 176 ? -16.928 13.908 19.215 1.00 60.75 176 GLN A CA 1
ATOM 1353 C C . GLN A 1 176 ? -15.568 13.414 18.710 1.00 60.75 176 GLN A C 1
ATOM 1355 O O . GLN A 1 176 ? -15.490 12.938 17.577 1.00 60.75 176 GLN A O 1
ATOM 1360 N N . ILE A 1 177 ? -14.529 13.437 19.551 1.00 70.25 177 ILE A N 1
ATOM 1361 C CA . ILE A 1 177 ? -13.181 12.974 19.181 1.00 70.25 177 ILE A CA 1
ATOM 1362 C C . ILE A 1 177 ? -13.178 11.462 18.911 1.00 70.25 177 ILE A C 1
ATOM 1364 O O . ILE A 1 177 ? -12.700 11.018 17.865 1.00 70.25 177 ILE A O 1
ATOM 1368 N N . ALA A 1 178 ? -13.763 10.660 19.809 1.00 65.25 178 ALA A N 1
ATOM 1369 C CA . ALA A 1 178 ? -13.857 9.210 19.629 1.00 65.25 178 ALA A CA 1
ATOM 1370 C C . ALA A 1 178 ? -14.732 8.833 18.418 1.00 65.25 178 ALA A C 1
ATOM 1372 O O . ALA A 1 178 ? -14.405 7.921 17.653 1.00 65.25 178 ALA A O 1
ATOM 1373 N N . SER A 1 179 ? -15.830 9.564 18.202 1.00 68.75 179 SER A N 1
ATOM 1374 C CA . SER A 1 179 ? -16.700 9.425 17.032 1.00 68.75 179 SER A CA 1
ATOM 1375 C C . SER A 1 179 ? -15.934 9.702 15.743 1.00 68.75 179 SER A C 1
ATOM 1377 O O . SER A 1 179 ? -15.958 8.859 14.846 1.00 68.75 179 SER A O 1
ATOM 1379 N N . PHE A 1 180 ? -15.229 10.832 15.659 1.00 72.38 180 PHE A N 1
ATOM 1380 C CA . PHE A 1 180 ? -14.480 11.224 14.470 1.00 72.38 180 PHE A CA 1
ATOM 1381 C C . PHE A 1 180 ? -13.395 10.202 14.129 1.00 72.38 180 PHE A C 1
ATOM 1383 O O . PHE A 1 180 ? -13.410 9.671 13.022 1.00 72.38 180 PHE A O 1
ATOM 1390 N N . ALA A 1 181 ? -12.553 9.826 15.097 1.00 74.62 181 ALA A N 1
ATOM 1391 C CA . ALA A 1 181 ? -11.503 8.826 14.892 1.00 74.62 181 ALA A CA 1
ATOM 1392 C C . ALA A 1 181 ? -12.065 7.456 14.459 1.00 74.62 181 ALA A C 1
ATOM 1394 O O . ALA A 1 181 ? -11.499 6.772 13.610 1.00 74.62 181 ALA A O 1
ATOM 1395 N N . SER A 1 182 ? -13.213 7.043 15.012 1.00 73.44 182 SER A N 1
ATOM 1396 C CA . SER A 1 182 ? -13.848 5.777 14.619 1.00 73.44 182 SER A CA 1
ATOM 1397 C C . SER A 1 182 ? -14.513 5.829 13.239 1.00 73.44 182 SER A C 1
ATOM 1399 O O . SER A 1 182 ? -14.598 4.804 12.561 1.00 73.44 182 SER A O 1
ATOM 1401 N N . ARG A 1 183 ? -15.016 6.998 12.821 1.00 82.31 183 ARG A N 1
ATOM 1402 C CA . ARG A 1 183 ? -15.597 7.208 11.489 1.00 82.31 183 ARG A CA 1
ATOM 1403 C C . ARG A 1 183 ? -14.499 7.269 10.438 1.00 82.31 183 ARG A C 1
ATOM 1405 O O . ARG A 1 183 ? -14.619 6.559 9.444 1.00 82.31 183 ARG A O 1
ATOM 1412 N N . SER A 1 184 ? -13.438 8.040 10.685 1.00 87.56 184 SER A N 1
ATOM 1413 C CA . SER A 1 184 ? -12.293 8.138 9.780 1.00 87.56 184 SER A CA 1
ATOM 1414 C C . SER A 1 184 ? -11.666 6.765 9.553 1.00 87.56 184 SER A C 1
ATOM 1416 O O . SER A 1 184 ? -11.514 6.382 8.404 1.00 87.56 184 SER A O 1
ATOM 1418 N N . MET A 1 185 ? -11.447 5.964 10.604 1.00 92.44 185 MET A N 1
ATOM 1419 C CA . MET A 1 185 ? -10.889 4.609 10.469 1.00 92.44 185 MET A CA 1
ATOM 1420 C C . MET A 1 185 ? -11.710 3.654 9.602 1.00 92.44 185 MET A C 1
ATOM 1422 O O . MET A 1 185 ? -11.145 2.827 8.887 1.00 92.44 185 MET A O 1
ATOM 1426 N N . ARG A 1 186 ? -13.046 3.733 9.665 1.00 91.88 186 ARG A N 1
ATOM 1427 C CA . ARG A 1 186 ? -13.904 2.889 8.819 1.00 91.88 186 ARG A CA 1
ATOM 1428 C C . ARG A 1 186 ? -13.870 3.342 7.369 1.00 91.88 186 ARG A C 1
ATOM 1430 O O . ARG A 1 186 ? -13.732 2.500 6.493 1.00 91.88 186 ARG A O 1
ATOM 1437 N N . TRP A 1 187 ? -13.999 4.645 7.128 1.00 93.00 187 TRP A N 1
ATOM 1438 C CA . TRP A 1 187 ? -13.997 5.183 5.771 1.00 93.00 187 TRP A CA 1
ATOM 1439 C C . TRP A 1 187 ? -12.647 4.987 5.094 1.00 93.00 187 TRP A C 1
ATOM 1441 O O . TRP A 1 187 ? -12.616 4.460 3.990 1.00 93.00 187 TRP A O 1
ATOM 1451 N N . THR A 1 188 ? -11.541 5.281 5.780 1.00 95.69 188 THR A N 1
ATOM 1452 C CA . THR A 1 188 ? -10.200 5.034 5.236 1.00 95.69 188 THR A CA 1
ATOM 1453 C C . THR A 1 188 ? -9.969 3.550 4.986 1.00 95.69 188 THR A C 1
ATOM 1455 O O . THR A 1 188 ? -9.431 3.201 3.947 1.00 95.69 188 THR A O 1
ATOM 1458 N N . GLY A 1 189 ? -10.442 2.658 5.865 1.00 95.50 189 GLY A N 1
ATOM 1459 C CA . GLY A 1 189 ? -10.367 1.212 5.636 1.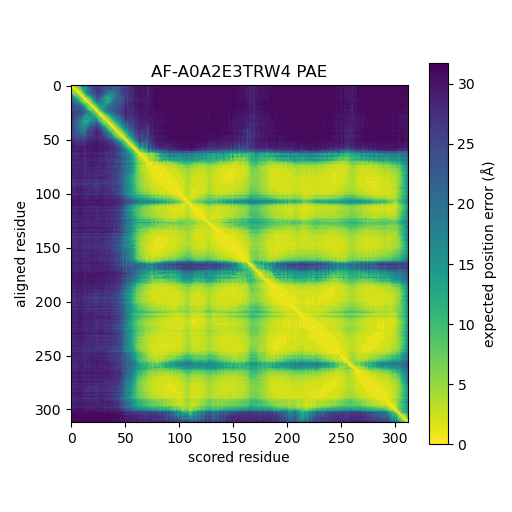00 95.50 189 GLY A CA 1
ATOM 1460 C C . GLY A 1 189 ? -11.145 0.748 4.397 1.00 95.50 189 GLY A C 1
ATOM 1461 O O . GLY A 1 189 ? -10.644 -0.076 3.639 1.00 95.50 189 GLY A O 1
ATOM 1462 N N . ILE A 1 190 ? -12.340 1.298 4.155 1.00 96.62 190 ILE A N 1
ATOM 1463 C CA . ILE A 1 190 ? -13.129 1.008 2.945 1.00 96.62 190 ILE A CA 1
ATOM 1464 C C . ILE A 1 190 ? -12.422 1.552 1.698 1.00 96.62 190 ILE A C 1
ATOM 1466 O O . ILE A 1 190 ? -12.318 0.835 0.706 1.00 96.62 190 ILE A O 1
ATOM 1470 N N . THR A 1 191 ? -11.900 2.780 1.751 1.00 96.81 191 THR A N 1
ATOM 1471 C CA . THR A 1 191 ? -11.127 3.374 0.652 1.00 96.81 191 THR A CA 1
ATOM 1472 C C . THR A 1 191 ? -9.889 2.543 0.330 1.00 96.81 191 THR A C 1
ATOM 1474 O O . THR A 1 191 ? -9.651 2.254 -0.835 1.00 96.81 191 THR A O 1
ATOM 1477 N N . VAL A 1 192 ? -9.137 2.100 1.341 1.00 97.88 192 VAL A N 1
ATOM 1478 C CA . VAL A 1 192 ? -7.963 1.232 1.161 1.00 97.88 192 VAL A CA 1
ATOM 1479 C C . VAL A 1 192 ? -8.357 -0.119 0.567 1.00 97.88 192 VAL A C 1
ATOM 1481 O O . VAL A 1 192 ? -7.653 -0.622 -0.299 1.00 97.88 192 VAL A O 1
ATOM 1484 N N . LEU A 1 193 ? -9.486 -0.703 0.978 1.00 97.88 193 LEU A N 1
ATOM 1485 C CA . LEU A 1 193 ? -9.966 -1.961 0.403 1.00 97.88 193 LEU A CA 1
ATOM 1486 C C . LEU A 1 193 ? -10.359 -1.805 -1.075 1.00 97.88 193 LEU A C 1
ATOM 1488 O O . LEU A 1 193 ? -10.009 -2.654 -1.892 1.00 97.88 193 LEU A O 1
ATOM 1492 N N . ALA A 1 194 ? -11.052 -0.718 -1.422 1.00 98.25 194 ALA A N 1
ATOM 1493 C CA . ALA A 1 194 ? -11.385 -0.400 -2.809 1.00 98.25 194 ALA A CA 1
ATOM 1494 C C . ALA A 1 194 ? -10.120 -0.142 -3.641 1.00 98.25 194 ALA A C 1
ATOM 1496 O O . ALA A 1 194 ? -9.993 -0.659 -4.749 1.00 98.25 194 ALA A O 1
ATOM 1497 N N . PHE A 1 195 ? -9.157 0.592 -3.078 1.00 98.25 195 PHE A N 1
ATOM 1498 C CA . PHE A 1 195 ? -7.859 0.817 -3.702 1.00 98.25 195 PHE A CA 1
ATOM 1499 C C . PHE A 1 195 ? -7.087 -0.481 -3.910 1.00 98.25 195 PHE A C 1
ATOM 1501 O O . PHE A 1 195 ? -6.537 -0.667 -4.980 1.00 98.25 195 PHE A O 1
ATOM 1508 N N . LEU A 1 196 ? -7.077 -1.402 -2.945 1.00 98.06 196 LEU A N 1
ATOM 1509 C CA . LEU A 1 196 ? -6.412 -2.694 -3.103 1.00 98.06 196 LEU A CA 1
ATOM 1510 C C . LEU A 1 196 ? -7.003 -3.489 -4.275 1.00 98.06 196 LEU A C 1
ATOM 1512 O O . LEU A 1 196 ? -6.255 -4.062 -5.061 1.00 98.06 196 LEU A O 1
ATOM 1516 N N . ALA A 1 197 ? -8.332 -3.506 -4.415 1.00 98.25 197 ALA A N 1
ATOM 1517 C CA . ALA A 1 197 ? -8.984 -4.162 -5.545 1.00 98.25 197 ALA A CA 1
ATOM 1518 C C . ALA A 1 197 ? -8.602 -3.505 -6.883 1.00 98.25 197 ALA A C 1
ATOM 1520 O O . ALA A 1 197 ? -8.244 -4.213 -7.822 1.00 98.25 197 ALA A O 1
ATOM 1521 N N . TRP A 1 198 ? -8.621 -2.167 -6.946 1.00 98.44 198 TRP A N 1
ATOM 1522 C CA . TRP A 1 198 ? -8.174 -1.412 -8.121 1.00 98.44 198 TRP A CA 1
ATOM 1523 C C . TRP A 1 198 ? -6.703 -1.685 -8.447 1.00 98.44 198 TRP A C 1
ATOM 1525 O O . TRP A 1 198 ? -6.375 -2.035 -9.569 1.00 98.44 198 TRP A O 1
ATOM 1535 N N . HIS A 1 199 ? -5.822 -1.584 -7.456 1.00 97.88 199 HIS A N 1
ATOM 1536 C CA . HIS A 1 199 ? -4.382 -1.767 -7.584 1.00 97.88 199 HIS A CA 1
ATOM 1537 C C . HIS A 1 199 ? -4.020 -3.149 -8.141 1.00 97.88 199 HIS A C 1
ATOM 1539 O O . HIS A 1 199 ? -3.186 -3.258 -9.037 1.00 97.88 199 HIS A O 1
ATOM 1545 N N . LEU A 1 200 ? -4.688 -4.208 -7.669 1.00 97.56 200 LEU A N 1
ATOM 1546 C CA . LEU A 1 200 ? -4.501 -5.551 -8.219 1.00 97.56 200 LEU A CA 1
ATOM 1547 C C . LEU A 1 200 ? -5.052 -5.662 -9.649 1.00 97.56 200 LEU A C 1
ATOM 1549 O O . LEU A 1 200 ? -4.383 -6.228 -10.513 1.00 97.56 200 LEU A O 1
ATOM 1553 N N . ALA A 1 201 ? -6.230 -5.096 -9.925 1.00 98.00 201 ALA A N 1
ATOM 1554 C CA . ALA A 1 201 ? -6.789 -5.060 -11.277 1.00 98.00 201 ALA A CA 1
ATOM 1555 C C . ALA A 1 201 ? -5.889 -4.308 -12.267 1.00 98.00 201 ALA A C 1
ATOM 1557 O O . ALA A 1 201 ? -5.809 -4.694 -13.425 1.00 98.00 201 ALA A O 1
ATOM 1558 N N . ASP A 1 202 ? -5.194 -3.275 -11.810 1.00 97.50 202 ASP A N 1
ATOM 1559 C CA . ASP A 1 202 ? -4.394 -2.374 -12.631 1.00 97.50 202 ASP A CA 1
ATOM 1560 C C . ASP A 1 202 ? -2.968 -2.895 -12.879 1.00 97.50 202 ASP A C 1
ATOM 1562 O O . ASP A 1 202 ? -2.523 -2.951 -14.021 1.00 97.50 202 ASP A O 1
ATOM 1566 N N . LEU A 1 203 ? -2.265 -3.339 -11.829 1.00 96.25 203 LEU A N 1
ATOM 1567 C CA . LEU A 1 203 ? -0.834 -3.684 -11.899 1.00 96.25 203 LEU A CA 1
ATOM 1568 C C . LEU A 1 203 ? -0.524 -5.171 -11.684 1.00 96.25 203 LEU A C 1
ATOM 1570 O O . LEU A 1 203 ? 0.618 -5.588 -11.854 1.00 96.25 203 LEU A O 1
ATOM 1574 N N . THR A 1 204 ? -1.504 -5.995 -11.300 1.00 93.94 204 THR A N 1
ATOM 1575 C CA . THR A 1 204 ? -1.299 -7.450 -11.131 1.00 93.94 204 THR A CA 1
ATOM 1576 C C . THR A 1 204 ? -2.014 -8.270 -12.198 1.00 93.94 204 THR A C 1
ATOM 1578 O O . THR A 1 204 ? -1.456 -9.253 -12.689 1.00 93.94 204 THR A O 1
ATOM 1581 N N . TRP A 1 205 ? -3.250 -7.899 -12.532 1.00 94.50 205 TRP A N 1
ATOM 1582 C CA . TRP A 1 205 ? -4.081 -8.626 -13.493 1.00 94.50 205 TRP A CA 1
ATOM 1583 C C . TRP A 1 205 ? -4.227 -7.925 -14.845 1.00 94.50 205 TRP A C 1
ATOM 1585 O O . TRP A 1 205 ? -4.595 -8.596 -15.804 1.00 94.50 205 TRP A O 1
ATOM 1595 N N . GLY A 1 206 ? -3.965 -6.617 -14.926 1.00 93.88 206 GLY A N 1
ATOM 1596 C CA . GLY A 1 206 ? -4.075 -5.844 -16.168 1.00 93.88 206 GLY A CA 1
ATOM 1597 C C . GLY A 1 206 ? -5.508 -5.589 -16.653 1.00 93.88 206 GLY A C 1
ATOM 1598 O O . GLY A 1 206 ? -5.710 -5.134 -17.767 1.00 93.88 206 GLY A O 1
ATOM 1599 N N . TRP A 1 207 ? -6.532 -5.853 -15.838 1.00 95.94 207 TRP A N 1
ATOM 1600 C CA . TRP A 1 207 ? -7.943 -5.687 -16.215 1.00 95.94 207 TRP A CA 1
ATOM 1601 C C . TRP A 1 207 ? -8.348 -4.242 -16.513 1.00 95.94 207 TRP A C 1
ATOM 1603 O O . TRP A 1 207 ? -9.317 -4.018 -17.233 1.00 95.94 207 TRP A O 1
ATOM 1613 N N . VAL A 1 208 ? -7.658 -3.267 -15.916 1.00 95.94 208 VAL A N 1
ATOM 1614 C CA . VAL A 1 208 ? -7.960 -1.830 -16.075 1.00 95.94 208 VAL A CA 1
ATOM 1615 C C . VAL A 1 208 ? -6.771 -1.021 -16.602 1.00 95.94 208 VAL A C 1
ATOM 1617 O O . VAL A 1 208 ? -6.844 0.209 -16.660 1.00 95.94 208 VAL A O 1
ATOM 1620 N N . ASN A 1 209 ? -5.694 -1.701 -16.996 1.00 95.19 209 ASN A N 1
ATOM 1621 C CA . ASN A 1 209 ? -4.511 -1.117 -17.615 1.00 95.19 209 ASN A CA 1
ATOM 1622 C C . ASN A 1 209 ? -4.435 -1.614 -19.072 1.00 95.19 209 ASN A C 1
ATOM 1624 O O . ASN A 1 209 ? -4.049 -2.762 -19.282 1.00 95.19 209 ASN A O 1
ATOM 1628 N N . PRO A 1 210 ? -4.867 -0.800 -20.057 1.00 91.19 210 PRO A N 1
ATOM 1629 C CA . PRO A 1 210 ? -4.986 -1.227 -21.455 1.00 91.19 210 PRO A CA 1
ATOM 1630 C C . PRO A 1 210 ? -3.676 -1.721 -22.059 1.00 91.19 210 PRO A C 1
ATOM 1632 O O . PRO A 1 210 ? -3.687 -2.660 -22.845 1.00 91.19 210 PRO A O 1
ATOM 1635 N N . ASP A 1 211 ? -2.564 -1.125 -21.641 1.00 91.56 211 ASP A N 1
ATOM 1636 C CA . ASP A 1 211 ? -1.241 -1.429 -22.165 1.00 91.56 211 ASP A CA 1
ATOM 1637 C C . ASP A 1 211 ? -0.502 -2.430 -21.272 1.00 91.56 211 ASP A C 1
ATOM 1639 O O . ASP A 1 211 ? 0.717 -2.492 -21.313 1.00 91.56 211 ASP A O 1
ATOM 1643 N N . PHE A 1 212 ? -1.183 -3.198 -20.420 1.00 93.75 212 PHE A N 1
ATOM 1644 C CA . PHE A 1 212 ? -0.523 -4.113 -19.489 1.00 93.75 212 PHE A CA 1
ATOM 1645 C C . PHE A 1 212 ? 0.247 -5.230 -20.204 1.00 93.75 212 PHE A C 1
ATOM 1647 O O . PHE A 1 212 ? -0.332 -5.984 -20.981 1.00 93.75 212 PHE A O 1
ATOM 1654 N N . VAL A 1 213 ? 1.519 -5.425 -19.840 1.00 92.56 213 VAL A N 1
ATOM 1655 C CA . VAL A 1 213 ? 2.307 -6.591 -20.259 1.00 92.56 213 VAL A CA 1
ATOM 1656 C C . VAL A 1 213 ? 2.877 -7.341 -19.065 1.00 92.56 213 VAL A C 1
ATOM 1658 O O . VAL A 1 213 ? 3.438 -6.775 -18.127 1.00 92.56 213 VAL A O 1
ATOM 1661 N N . ARG A 1 214 ? 2.729 -8.664 -19.074 1.00 88.81 214 ARG A N 1
ATOM 1662 C CA . ARG A 1 214 ? 3.158 -9.509 -17.964 1.00 88.81 214 ARG A CA 1
ATOM 1663 C C . ARG A 1 214 ? 4.683 -9.519 -17.845 1.00 88.81 214 ARG A C 1
ATOM 1665 O O . ARG A 1 214 ? 5.369 -9.771 -18.815 1.00 88.81 214 ARG A O 1
ATOM 1672 N N . GLY A 1 215 ? 5.198 -9.301 -16.635 1.00 86.56 215 GLY A N 1
ATOM 1673 C CA . GLY A 1 215 ? 6.644 -9.313 -16.366 1.00 86.56 215 GLY A CA 1
ATOM 1674 C C . GLY A 1 215 ? 7.313 -7.939 -16.452 1.00 86.56 215 GLY A C 1
ATOM 1675 O O . GLY A 1 215 ? 8.269 -7.717 -15.724 1.00 86.56 215 GLY A O 1
ATOM 1676 N N . ALA A 1 216 ? 6.746 -6.994 -17.209 1.00 91.69 216 ALA A N 1
ATOM 1677 C CA . ALA A 1 216 ? 7.275 -5.638 -17.373 1.00 91.69 216 ALA A CA 1
ATOM 1678 C C . ALA A 1 216 ? 6.677 -4.657 -16.341 1.00 91.69 216 ALA A C 1
ATOM 1680 O O . ALA A 1 216 ? 5.779 -3.865 -16.646 1.00 91.69 216 ALA A O 1
ATOM 1681 N N . ALA A 1 217 ? 7.124 -4.735 -15.086 1.00 94.00 217 ALA A N 1
ATOM 1682 C CA . ALA A 1 217 ? 6.614 -3.906 -13.997 1.00 94.00 217 ALA A CA 1
ATOM 1683 C C . ALA A 1 217 ? 6.881 -2.413 -14.231 1.00 94.00 217 ALA A C 1
ATOM 1685 O O . ALA A 1 217 ? 5.962 -1.620 -14.023 1.00 94.00 217 ALA A O 1
ATOM 1686 N N . TYR A 1 218 ? 8.076 -2.034 -14.705 1.00 95.00 218 TYR A N 1
ATOM 1687 C CA . TYR A 1 218 ? 8.399 -0.628 -14.994 1.00 95.00 218 TYR A CA 1
ATOM 1688 C C . TYR A 1 218 ? 7.404 -0.022 -15.993 1.00 95.00 218 TYR A C 1
ATOM 1690 O O . TYR A 1 218 ? 6.718 0.956 -15.693 1.00 95.00 218 TYR A O 1
ATOM 1698 N N . ARG A 1 219 ? 7.262 -0.677 -17.152 1.00 94.38 219 ARG A N 1
ATOM 1699 C CA . ARG A 1 219 ? 6.368 -0.265 -18.240 1.00 94.38 219 ARG A CA 1
ATOM 1700 C C . ARG A 1 219 ? 4.911 -0.174 -17.786 1.00 94.38 219 ARG A C 1
ATOM 1702 O O . ARG A 1 219 ? 4.226 0.791 -18.099 1.00 94.38 219 ARG A O 1
ATOM 1709 N N . ASN A 1 220 ? 4.427 -1.153 -17.019 1.00 96.12 220 ASN A N 1
ATOM 1710 C CA . ASN A 1 220 ? 3.040 -1.155 -16.544 1.00 96.12 220 ASN A CA 1
ATOM 1711 C C . ASN A 1 220 ? 2.741 -0.027 -15.556 1.00 96.12 220 ASN A C 1
ATOM 1713 O O . ASN A 1 220 ? 1.623 0.494 -15.552 1.00 96.12 220 ASN A O 1
ATOM 1717 N N . ILE A 1 221 ? 3.708 0.312 -14.697 1.00 96.62 221 ILE A N 1
ATOM 1718 C CA . ILE A 1 221 ? 3.577 1.423 -13.754 1.00 96.62 221 ILE A CA 1
ATOM 1719 C C . ILE A 1 221 ? 3.506 2.740 -14.523 1.00 96.62 221 ILE A C 1
ATOM 1721 O O . ILE A 1 221 ? 2.582 3.513 -14.273 1.00 96.62 221 ILE A O 1
ATOM 1725 N N . ASP A 1 222 ? 4.417 2.966 -15.469 1.00 96.69 222 ASP A N 1
ATOM 1726 C CA . ASP A 1 222 ? 4.399 4.160 -16.316 1.00 96.69 222 ASP A CA 1
ATOM 1727 C C . ASP A 1 222 ? 3.084 4.270 -17.109 1.00 96.69 222 ASP A C 1
ATOM 1729 O O . ASP A 1 222 ? 2.319 5.215 -16.908 1.00 96.69 222 ASP A O 1
ATOM 1733 N N . ALA A 1 223 ? 2.729 3.243 -17.890 1.00 96.06 223 ALA A N 1
ATOM 1734 C CA . ALA A 1 223 ? 1.504 3.229 -18.693 1.00 96.06 223 ALA A CA 1
ATOM 1735 C C . ALA A 1 223 ? 0.240 3.499 -17.858 1.00 96.06 223 ALA A C 1
ATOM 1737 O O . ALA A 1 223 ? -0.681 4.208 -18.277 1.00 96.06 223 ALA A O 1
ATOM 1738 N N . SER A 1 224 ? 0.191 2.972 -16.630 1.00 97.00 224 SER A N 1
ATOM 1739 C CA . SER A 1 224 ? -0.938 3.230 -15.748 1.00 97.00 224 SER A CA 1
ATOM 1740 C C . SER A 1 224 ? -0.946 4.663 -15.212 1.00 97.00 224 SER A C 1
ATOM 1742 O O . SER A 1 224 ? -1.973 5.343 -15.312 1.00 97.00 224 SER A O 1
ATOM 1744 N N . LEU A 1 225 ? 0.170 5.120 -14.637 1.00 97.44 225 LEU A N 1
ATOM 1745 C CA . LEU A 1 225 ? 0.256 6.387 -13.905 1.00 97.44 225 LEU A CA 1
ATOM 1746 C C . LEU A 1 225 ? 0.381 7.610 -14.823 1.00 97.44 225 LEU A C 1
ATOM 1748 O O . LEU A 1 225 ? 0.041 8.712 -14.400 1.00 97.44 225 LEU A O 1
ATOM 1752 N N . SER A 1 226 ? 0.739 7.422 -16.089 1.00 97.06 226 SER A N 1
ATOM 1753 C CA . SER A 1 226 ? 0.649 8.458 -17.121 1.00 97.06 226 SER A CA 1
ATOM 1754 C C . SER A 1 226 ? -0.806 8.879 -17.395 1.00 97.06 226 SER A C 1
ATOM 1756 O O . SER A 1 226 ? -1.085 10.001 -17.828 1.00 97.06 226 SER A O 1
ATOM 1758 N N . ARG A 1 227 ? -1.793 8.043 -17.032 1.00 97.00 227 ARG A N 1
ATOM 1759 C CA . ARG A 1 227 ? -3.215 8.418 -17.047 1.00 97.00 227 ARG A CA 1
ATOM 1760 C C . ARG A 1 227 ? -3.553 9.243 -15.803 1.00 97.00 227 ARG A C 1
ATOM 1762 O O . ARG A 1 227 ? -3.795 8.697 -14.726 1.00 97.00 227 ARG A O 1
ATOM 1769 N N . ILE A 1 228 ? -3.678 10.563 -15.970 1.00 97.25 228 ILE A N 1
ATOM 1770 C CA . ILE A 1 228 ? -3.951 11.532 -14.884 1.00 97.25 228 ILE A CA 1
ATOM 1771 C C . ILE A 1 228 ? -5.057 11.082 -13.902 1.00 97.25 228 ILE A C 1
ATOM 1773 O O . ILE A 1 228 ? -4.826 11.151 -12.691 1.00 97.25 228 ILE A O 1
ATOM 1777 N N . PRO A 1 229 ? -6.240 10.589 -14.338 1.00 97.50 229 PRO A N 1
ATOM 1778 C CA . PRO A 1 229 ? -7.273 10.151 -13.397 1.00 97.50 229 PRO A CA 1
ATOM 1779 C C . PRO A 1 229 ? -6.819 8.996 -12.495 1.00 97.50 229 PRO A C 1
ATOM 1781 O O . PRO A 1 229 ? -7.193 8.939 -11.323 1.00 97.50 229 PRO A O 1
ATOM 1784 N N . VAL A 1 230 ? -5.994 8.090 -13.026 1.00 97.81 230 VAL A N 1
ATOM 1785 C CA . VAL A 1 230 ? -5.465 6.940 -12.291 1.00 97.81 230 VAL A CA 1
ATOM 1786 C C . VAL A 1 230 ? -4.376 7.386 -11.326 1.00 97.81 230 VAL A C 1
ATOM 1788 O O . VAL A 1 230 ? -4.440 7.034 -10.150 1.00 97.81 230 VAL A O 1
ATOM 1791 N N . ALA A 1 231 ? -3.458 8.255 -11.749 1.00 98.00 231 ALA A N 1
ATOM 1792 C CA . ALA A 1 231 ? -2.477 8.856 -10.846 1.00 98.00 231 ALA A CA 1
ATOM 1793 C C . ALA A 1 231 ? -3.140 9.549 -9.643 1.00 98.00 231 ALA A C 1
ATOM 1795 O O . ALA A 1 231 ? -2.770 9.297 -8.495 1.00 98.00 231 ALA A O 1
ATOM 1796 N N . LEU A 1 232 ? -4.176 10.365 -9.879 1.00 97.88 232 LEU A N 1
ATOM 1797 C CA . LEU A 1 232 ? -4.932 11.022 -8.808 1.00 97.88 232 LEU A CA 1
ATOM 1798 C C . LEU A 1 232 ? -5.608 10.012 -7.870 1.00 97.88 232 LEU A C 1
ATOM 1800 O O . LEU A 1 232 ? -5.573 10.196 -6.650 1.00 97.88 232 LEU A O 1
ATOM 1804 N N . LEU A 1 233 ? -6.179 8.931 -8.413 1.00 98.12 233 LEU A N 1
ATOM 1805 C CA . LEU A 1 233 ? -6.746 7.839 -7.619 1.00 98.12 233 LEU A CA 1
ATOM 1806 C C . LEU A 1 233 ? -5.686 7.230 -6.691 1.00 98.12 233 LEU A C 1
ATOM 1808 O O . LEU A 1 233 ? -5.941 7.094 -5.492 1.00 98.12 233 LEU A O 1
ATOM 1812 N N . TYR A 1 234 ? -4.493 6.922 -7.209 1.00 98.25 234 TYR A N 1
ATOM 1813 C CA . TYR A 1 234 ? -3.380 6.383 -6.421 1.00 98.25 234 TYR A CA 1
ATOM 1814 C C . TYR A 1 234 ? -2.915 7.362 -5.335 1.00 98.25 234 TYR A C 1
ATOM 1816 O O . TYR A 1 234 ? -2.676 6.942 -4.200 1.00 98.25 234 TYR A O 1
ATOM 1824 N N . ILE A 1 235 ? -2.833 8.662 -5.631 1.00 98.44 235 ILE A N 1
ATOM 1825 C CA . ILE A 1 235 ? -2.439 9.692 -4.655 1.00 98.44 235 ILE A CA 1
ATOM 1826 C C . ILE A 1 235 ? -3.456 9.770 -3.510 1.00 98.44 235 ILE A C 1
ATOM 1828 O O . ILE A 1 235 ? -3.092 9.647 -2.337 1.00 98.44 235 ILE A O 1
ATOM 1832 N N . VAL A 1 236 ? -4.745 9.925 -3.830 1.00 98.06 236 VAL A N 1
ATOM 1833 C CA . VAL A 1 236 ? -5.816 10.038 -2.826 1.00 98.06 236 VAL A CA 1
ATOM 1834 C C . VAL A 1 236 ? -5.915 8.766 -1.985 1.00 98.06 236 VAL A C 1
ATOM 1836 O O . VAL A 1 236 ? -6.041 8.836 -0.757 1.00 98.06 236 VAL A O 1
ATOM 1839 N N . ALA A 1 237 ? -5.815 7.599 -2.620 1.00 98.06 237 ALA A N 1
ATOM 1840 C CA . ALA A 1 237 ? -5.848 6.324 -1.923 1.00 98.06 237 ALA A CA 1
ATOM 1841 C C . ALA A 1 237 ? -4.658 6.141 -0.972 1.00 98.06 237 ALA A C 1
ATOM 1843 O O . ALA A 1 237 ? -4.850 5.674 0.152 1.00 98.06 237 ALA A O 1
ATOM 1844 N N . ASN A 1 238 ? -3.451 6.557 -1.368 1.00 98.44 238 ASN A N 1
ATOM 1845 C CA . ASN A 1 238 ? -2.282 6.490 -0.495 1.00 98.44 238 ASN A CA 1
ATOM 1846 C C . ASN A 1 238 ? -2.377 7.468 0.682 1.00 98.44 238 ASN A C 1
ATOM 1848 O O . ASN A 1 238 ? -2.002 7.108 1.795 1.00 98.44 238 ASN A O 1
ATOM 1852 N N . ILE A 1 239 ? -2.965 8.655 0.507 1.00 97.69 239 ILE A N 1
ATOM 1853 C CA . ILE A 1 239 ? -3.256 9.560 1.633 1.00 97.69 239 ILE A CA 1
ATOM 1854 C C . ILE A 1 239 ? -4.239 8.901 2.616 1.00 97.69 239 ILE A C 1
ATOM 1856 O O . ILE A 1 239 ? -4.011 8.911 3.830 1.00 97.69 239 ILE A O 1
ATOM 1860 N N . ALA A 1 240 ? -5.307 8.272 2.112 1.00 97.69 240 ALA A N 1
ATOM 1861 C CA . ALA A 1 240 ? -6.246 7.518 2.945 1.00 97.69 240 ALA A CA 1
ATOM 1862 C C . ALA A 1 240 ? -5.565 6.337 3.663 1.00 97.69 240 ALA A C 1
ATOM 1864 O O . ALA A 1 240 ? -5.823 6.116 4.852 1.00 97.69 240 ALA A O 1
ATOM 1865 N N . LEU A 1 241 ? -4.660 5.627 2.980 1.00 98.00 241 LEU A N 1
ATOM 1866 C CA . LEU A 1 241 ? -3.813 4.587 3.565 1.00 98.00 241 LEU A CA 1
ATOM 1867 C C . LEU A 1 241 ? -2.941 5.153 4.688 1.00 98.00 241 LEU A C 1
ATOM 1869 O O . LEU A 1 241 ? -2.915 4.576 5.768 1.00 98.00 241 LEU A O 1
ATOM 1873 N N . GLY A 1 242 ? -2.304 6.308 4.499 1.00 97.38 242 GLY A N 1
ATOM 1874 C CA . GLY A 1 242 ? -1.517 6.979 5.535 1.00 97.38 242 GLY A CA 1
ATOM 1875 C C . GLY A 1 242 ? -2.322 7.288 6.795 1.00 97.38 242 GLY A C 1
ATOM 1876 O O . GLY A 1 242 ? -1.899 6.964 7.906 1.00 97.38 242 GLY A O 1
ATOM 1877 N N . ILE A 1 243 ? -3.530 7.839 6.637 1.00 96.50 243 ILE A N 1
ATOM 1878 C CA . ILE A 1 243 ? -4.444 8.090 7.762 1.00 96.50 243 ILE A CA 1
ATOM 1879 C C . ILE A 1 243 ? -4.820 6.769 8.454 1.00 96.50 243 ILE A C 1
ATOM 1881 O O . ILE A 1 243 ? -4.828 6.688 9.686 1.00 96.50 243 ILE A O 1
ATOM 1885 N N . HIS A 1 244 ? -5.105 5.718 7.677 1.00 96.81 244 HIS A N 1
ATOM 1886 C CA . HIS A 1 244 ? -5.402 4.385 8.201 1.00 96.81 244 HIS A CA 1
ATOM 1887 C C . HIS A 1 244 ? -4.220 3.797 8.990 1.00 96.81 244 HIS A C 1
ATOM 1889 O O . HIS A 1 244 ? -4.408 3.318 10.109 1.00 96.81 244 HIS A O 1
ATOM 1895 N N . LEU A 1 245 ? -2.999 3.885 8.457 1.00 96.38 245 LEU A N 1
ATOM 1896 C CA . LEU A 1 245 ? -1.770 3.391 9.079 1.00 96.38 245 LEU A CA 1
ATOM 1897 C C . LEU A 1 245 ? -1.426 4.153 10.356 1.00 96.38 245 LEU A C 1
ATOM 1899 O O . LEU A 1 245 ? -1.056 3.527 11.349 1.00 96.38 245 LEU A O 1
ATOM 1903 N N . PHE A 1 246 ? -1.594 5.477 10.373 1.00 95.19 246 PHE A N 1
ATOM 1904 C CA . PHE A 1 246 ? -1.361 6.294 11.563 1.00 95.19 246 PHE A CA 1
ATOM 1905 C C . PHE A 1 246 ? -2.244 5.832 12.731 1.00 95.19 246 PHE A C 1
ATOM 1907 O O . PHE A 1 246 ? -1.765 5.522 13.826 1.00 95.19 246 PHE A O 1
ATOM 1914 N N . HIS A 1 247 ? -3.551 5.729 12.490 1.00 92.75 247 HIS A N 1
ATOM 1915 C CA . HIS A 1 247 ? -4.506 5.272 13.495 1.00 92.75 247 HIS A CA 1
ATOM 1916 C C . HIS A 1 247 ? -4.314 3.791 13.856 1.00 92.75 247 HIS A C 1
ATOM 1918 O O . HIS A 1 247 ? -4.377 3.430 15.035 1.00 92.75 247 HIS A O 1
ATOM 1924 N N . GLY A 1 248 ? -4.058 2.941 12.859 1.00 91.44 248 GLY A N 1
ATOM 1925 C CA . GLY A 1 248 ? -3.809 1.513 13.025 1.00 91.44 248 GLY A CA 1
ATOM 1926 C C . GLY A 1 248 ? -2.598 1.254 13.914 1.00 91.44 248 GLY A C 1
ATOM 1927 O O . GLY A 1 248 ? -2.736 0.612 14.954 1.00 91.44 248 GLY A O 1
ATOM 1928 N N . THR A 1 249 ? -1.453 1.850 13.581 1.00 90.31 249 THR A N 1
ATOM 1929 C CA . THR A 1 249 ? -0.194 1.741 14.337 1.00 90.31 249 THR A CA 1
ATOM 1930 C C . THR A 1 249 ? -0.363 2.230 15.772 1.00 90.31 249 THR A C 1
ATOM 1932 O O . THR A 1 249 ? 0.044 1.554 16.714 1.00 90.31 249 THR A O 1
ATOM 1935 N N . TRP A 1 250 ? -1.054 3.355 15.976 1.00 86.88 250 TRP A N 1
ATOM 1936 C CA . TRP A 1 250 ? -1.380 3.832 17.320 1.00 86.88 250 TRP A CA 1
ATOM 1937 C C . TRP A 1 250 ? -2.221 2.820 18.122 1.00 86.88 250 TRP A C 1
ATOM 1939 O O . TRP A 1 250 ? -1.905 2.504 19.272 1.00 86.88 250 TRP A O 1
ATOM 1949 N N . SER A 1 251 ? -3.287 2.286 17.518 1.00 85.56 251 SER A N 1
ATOM 1950 C CA . SER A 1 251 ? -4.202 1.333 18.166 1.00 85.56 251 SER A CA 1
ATOM 1951 C C . SER A 1 251 ? -3.584 -0.052 18.406 1.00 85.56 251 SER A C 1
ATOM 1953 O O . SER A 1 251 ? -3.963 -0.750 19.354 1.00 85.56 251 SER A O 1
ATOM 1955 N N . LEU A 1 252 ? -2.595 -0.432 17.594 1.00 88.50 252 LEU A N 1
ATOM 1956 C CA . LEU A 1 252 ? -1.827 -1.665 17.723 1.00 88.50 252 LEU A CA 1
ATOM 1957 C C . LEU A 1 252 ? -1.074 -1.694 19.054 1.00 88.50 252 LEU A C 1
ATOM 1959 O O . LEU A 1 252 ? -1.210 -2.660 19.804 1.00 88.50 252 LEU A O 1
ATOM 1963 N N . PHE A 1 253 ? -0.377 -0.611 19.415 1.00 85.00 253 PHE A N 1
ATOM 1964 C CA . PHE A 1 253 ? 0.325 -0.529 20.702 1.00 85.00 253 PHE A CA 1
ATOM 1965 C C . PHE A 1 253 ? -0.620 -0.648 21.900 1.00 85.00 253 PHE A C 1
ATOM 1967 O O . PHE A 1 253 ? -0.262 -1.240 22.916 1.00 85.00 253 PHE A O 1
ATOM 1974 N N . GLN A 1 254 ? -1.839 -0.116 21.786 1.00 82.69 254 GLN A N 1
ATOM 1975 C CA . GLN A 1 254 ? -2.847 -0.266 22.836 1.00 82.69 254 GLN A CA 1
ATOM 1976 C C . GLN A 1 254 ? -3.342 -1.712 22.946 1.00 82.69 254 GLN A C 1
ATOM 1978 O O . GLN A 1 254 ? -3.527 -2.216 24.051 1.00 82.69 254 GLN A O 1
ATOM 1983 N N . SER A 1 255 ? -3.531 -2.386 21.810 1.00 83.00 255 SER A N 1
ATOM 1984 C CA . SER A 1 255 ? -4.035 -3.762 21.750 1.00 83.00 255 SER A CA 1
ATOM 1985 C C . SER A 1 255 ? -3.014 -4.790 22.244 1.00 83.00 255 SER A C 1
ATOM 1987 O O . SER A 1 255 ? -3.406 -5.779 22.853 1.00 83.00 255 SER A O 1
ATOM 1989 N N . LEU A 1 256 ? -1.717 -4.535 22.045 1.00 81.62 256 LEU A N 1
ATOM 1990 C CA . LEU A 1 256 ? -0.625 -5.384 22.537 1.00 81.62 256 LEU A CA 1
ATOM 1991 C C . LEU A 1 256 ? -0.234 -5.105 24.001 1.00 81.62 256 LEU A C 1
ATOM 1993 O O . LEU A 1 256 ? 0.683 -5.732 24.519 1.00 81.62 256 LEU A O 1
ATOM 1997 N N . GLY A 1 257 ? -0.916 -4.179 24.683 1.00 78.12 257 GLY A N 1
ATOM 1998 C CA . GLY A 1 257 ? -0.676 -3.877 26.099 1.00 78.12 257 GLY A CA 1
ATOM 1999 C C . GLY A 1 257 ? 0.455 -2.878 26.365 1.00 78.12 257 GLY A C 1
ATOM 2000 O O . GLY A 1 257 ? 0.684 -2.512 27.515 1.00 78.12 257 GLY A O 1
ATOM 2001 N N . ALA A 1 258 ? 1.104 -2.344 25.326 1.00 75.69 258 ALA A N 1
ATOM 2002 C CA . ALA A 1 258 ? 2.107 -1.283 25.430 1.00 75.69 258 ALA A CA 1
ATOM 2003 C C . ALA A 1 258 ? 1.452 0.099 25.648 1.00 75.69 258 ALA A C 1
ATOM 2005 O O . ALA A 1 258 ? 1.725 1.062 24.927 1.00 75.69 258 ALA A O 1
ATOM 2006 N N . ASN A 1 259 ? 0.551 0.202 26.633 1.00 74.19 259 ASN A N 1
ATOM 2007 C CA . ASN A 1 259 ? -0.239 1.397 26.923 1.00 74.19 259 ASN A CA 1
ATOM 2008 C C . ASN A 1 259 ? 0.186 2.111 28.211 1.00 74.19 259 ASN A C 1
ATOM 2010 O O . ASN A 1 259 ? -0.576 2.193 29.169 1.00 74.19 259 ASN A O 1
ATOM 2014 N N . ASN A 1 260 ? 1.405 2.652 28.225 1.00 77.75 260 ASN A N 1
ATOM 2015 C CA . ASN A 1 260 ? 1.889 3.487 29.325 1.00 77.75 260 ASN A CA 1
ATOM 2016 C C . ASN A 1 260 ? 1.948 4.969 28.887 1.00 77.75 260 ASN A C 1
ATOM 2018 O O . ASN A 1 260 ? 2.643 5.270 27.906 1.00 77.75 260 ASN A O 1
ATOM 2022 N N . PRO A 1 261 ? 1.265 5.901 29.591 1.00 77.94 261 PRO A N 1
ATOM 2023 C CA . PRO A 1 261 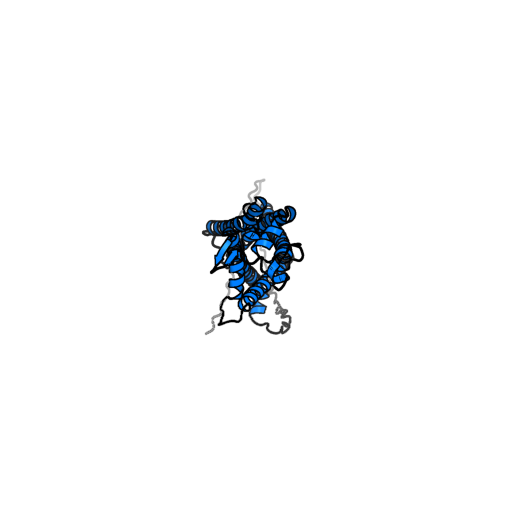? 1.207 7.323 29.240 1.00 77.94 261 PRO A CA 1
ATOM 2024 C C . PRO A 1 261 ? 2.565 7.968 28.949 1.00 77.94 261 PRO A C 1
ATOM 2026 O O . PRO A 1 261 ? 2.659 8.799 28.047 1.00 77.94 261 PRO A O 1
ATOM 2029 N N . ARG A 1 262 ? 3.630 7.523 29.629 1.00 79.25 262 ARG A N 1
ATOM 2030 C CA . ARG A 1 262 ? 5.006 8.001 29.420 1.00 79.25 262 ARG A CA 1
ATOM 2031 C C . ARG A 1 262 ? 5.495 7.819 27.978 1.00 79.25 262 ARG A C 1
ATOM 2033 O O . ARG A 1 262 ? 6.251 8.643 27.479 1.00 79.25 262 ARG A O 1
ATOM 2040 N N . PHE A 1 263 ? 5.031 6.779 27.287 1.00 81.50 263 PHE A N 1
ATOM 2041 C CA . PHE A 1 263 ? 5.408 6.474 25.903 1.00 81.50 263 PHE A CA 1
ATOM 2042 C C . PHE A 1 263 ? 4.370 6.936 24.871 1.00 81.50 263 PHE A C 1
ATOM 2044 O O . PHE A 1 263 ? 4.462 6.545 23.710 1.00 81.50 263 PHE A O 1
ATOM 2051 N N . ASN A 1 264 ? 3.349 7.718 25.250 1.00 82.56 264 ASN A N 1
ATOM 2052 C CA . ASN A 1 264 ? 2.335 8.196 24.297 1.00 82.56 264 ASN A CA 1
ATOM 2053 C C . ASN A 1 264 ? 2.967 9.043 23.181 1.00 82.56 264 ASN A C 1
ATOM 2055 O O . ASN A 1 264 ? 2.705 8.800 22.008 1.00 82.56 264 ASN A O 1
ATOM 2059 N N . ASN A 1 265 ? 3.830 10.002 23.521 1.00 84.50 265 ASN A N 1
ATOM 2060 C CA . ASN A 1 265 ? 4.424 10.892 22.518 1.00 84.50 265 ASN A CA 1
ATOM 2061 C C . ASN A 1 265 ? 5.321 10.128 21.539 1.00 84.50 265 ASN A C 1
ATOM 2063 O O . ASN A 1 265 ? 5.210 10.323 20.332 1.00 84.50 265 ASN A O 1
ATOM 2067 N N . TRP A 1 266 ? 6.130 9.195 22.048 1.00 87.56 266 TRP A N 1
ATOM 2068 C CA . TRP A 1 266 ? 6.970 8.336 21.216 1.00 87.56 266 TRP A CA 1
ATOM 2069 C C . TRP A 1 266 ? 6.139 7.444 20.282 1.00 87.56 266 TRP A C 1
ATOM 2071 O O . TRP A 1 266 ? 6.386 7.428 19.081 1.00 87.56 266 TRP A O 1
ATOM 2081 N N . ARG A 1 267 ? 5.087 6.780 20.789 1.00 85.88 267 ARG A N 1
ATOM 2082 C CA . ARG A 1 267 ? 4.186 5.949 19.964 1.00 85.88 267 ARG A CA 1
ATOM 2083 C C . ARG A 1 267 ? 3.489 6.756 18.872 1.00 85.88 267 ARG A C 1
ATOM 2085 O O . ARG A 1 267 ? 3.333 6.270 17.756 1.00 85.88 267 ARG A O 1
ATOM 2092 N N . LYS A 1 268 ? 3.073 7.987 19.185 1.00 87.12 268 LYS A N 1
ATOM 2093 C CA . LYS A 1 268 ? 2.450 8.895 18.215 1.00 87.12 268 LYS A CA 1
ATOM 2094 C C . LYS A 1 268 ? 3.456 9.338 17.155 1.00 87.12 268 LYS A C 1
ATOM 2096 O O . LYS A 1 268 ? 3.107 9.358 15.980 1.00 87.12 268 LYS A O 1
ATOM 2101 N N . GLY A 1 269 ? 4.686 9.647 17.567 1.00 90.88 269 GLY A N 1
ATOM 2102 C CA . GLY A 1 269 ? 5.793 9.963 16.666 1.00 90.88 269 GLY A CA 1
ATOM 2103 C C . GLY A 1 269 ? 6.117 8.805 15.727 1.00 90.88 269 GLY A C 1
ATOM 2104 O O . GLY A 1 269 ? 6.204 9.015 14.525 1.00 90.88 269 GLY A O 1
ATOM 2105 N N . LEU A 1 270 ? 6.189 7.577 16.244 1.00 92.00 270 LEU A N 1
ATOM 2106 C CA . LEU A 1 270 ? 6.414 6.381 15.432 1.00 92.00 270 LEU A CA 1
ATOM 2107 C C . LEU A 1 270 ? 5.272 6.143 14.435 1.00 92.00 270 LEU A C 1
ATOM 2109 O O . LEU A 1 270 ? 5.526 5.925 13.255 1.00 92.00 270 LEU A O 1
ATOM 2113 N N . ALA A 1 271 ? 4.017 6.227 14.888 1.00 92.75 271 ALA A N 1
ATOM 2114 C CA . ALA A 1 271 ? 2.855 6.080 14.016 1.00 92.75 271 ALA A CA 1
ATOM 2115 C C . ALA A 1 271 ? 2.832 7.138 12.901 1.00 92.75 271 ALA A C 1
ATOM 2117 O O . ALA A 1 271 ? 2.515 6.815 11.759 1.00 92.75 271 ALA A O 1
ATOM 2118 N N . ALA A 1 272 ? 3.183 8.387 13.223 1.00 94.69 272 ALA A N 1
ATOM 2119 C CA . ALA A 1 272 ? 3.308 9.458 12.240 1.00 94.69 272 ALA A CA 1
ATOM 2120 C C . ALA A 1 272 ? 4.473 9.204 11.276 1.00 94.69 272 ALA A C 1
ATOM 2122 O O . ALA A 1 272 ? 4.283 9.314 10.075 1.00 94.69 272 ALA A O 1
ATOM 2123 N N . GLY A 1 273 ? 5.644 8.811 11.780 1.00 96.12 273 GLY A N 1
ATOM 2124 C CA . GLY A 1 273 ? 6.825 8.531 10.964 1.00 96.12 273 GLY A CA 1
ATOM 2125 C C . GLY A 1 273 ? 6.582 7.420 9.945 1.00 96.12 273 GLY A C 1
ATOM 2126 O O . GLY A 1 273 ? 6.830 7.621 8.762 1.00 96.12 273 GLY A O 1
ATOM 2127 N N . VAL A 1 274 ? 6.024 6.285 10.383 1.00 95.38 274 VAL A N 1
ATOM 2128 C CA . VAL A 1 274 ? 5.688 5.160 9.492 1.00 95.38 274 VAL A CA 1
ATOM 2129 C C . VAL A 1 274 ? 4.663 5.579 8.437 1.00 95.38 274 VAL A C 1
ATOM 2131 O O . VAL A 1 274 ? 4.855 5.301 7.256 1.00 95.38 274 VAL A O 1
ATOM 2134 N N . ALA A 1 275 ? 3.594 6.274 8.840 1.00 96.88 275 ALA A N 1
ATOM 2135 C CA . ALA A 1 275 ? 2.567 6.728 7.908 1.00 96.88 275 ALA A CA 1
ATOM 2136 C C . ALA A 1 275 ? 3.120 7.731 6.884 1.00 96.88 275 ALA A C 1
ATOM 2138 O O . ALA A 1 275 ? 2.905 7.556 5.689 1.00 96.88 275 ALA A O 1
ATOM 2139 N N . THR A 1 276 ? 3.858 8.750 7.331 1.00 97.56 276 THR A N 1
ATOM 2140 C CA . THR A 1 276 ? 4.440 9.772 6.452 1.00 97.56 276 THR A CA 1
ATOM 2141 C C . THR A 1 276 ? 5.449 9.170 5.486 1.00 97.56 276 THR A C 1
ATOM 2143 O O . THR A 1 276 ? 5.399 9.498 4.307 1.00 97.56 276 THR A O 1
ATOM 2146 N N . LEU A 1 277 ? 6.324 8.273 5.952 1.00 97.88 277 LEU A N 1
ATOM 2147 C CA . LEU A 1 277 ? 7.304 7.598 5.100 1.00 97.88 277 LEU A CA 1
ATOM 2148 C C . LEU A 1 277 ? 6.618 6.836 3.961 1.00 97.88 277 LEU A C 1
ATOM 2150 O O . LEU A 1 277 ? 6.975 7.017 2.801 1.00 97.88 277 LEU A O 1
ATOM 2154 N N . ILE A 1 278 ? 5.607 6.028 4.294 1.00 98.12 278 ILE A N 1
ATOM 2155 C CA . ILE A 1 278 ? 4.869 5.221 3.315 1.00 98.12 278 ILE A CA 1
ATOM 2156 C C . ILE A 1 278 ? 4.104 6.104 2.327 1.00 98.12 278 ILE A C 1
ATOM 2158 O O . ILE A 1 278 ? 4.135 5.849 1.127 1.00 98.12 278 ILE A O 1
ATOM 2162 N N . VAL A 1 279 ? 3.430 7.152 2.811 1.00 98.25 279 VAL A N 1
ATOM 2163 C CA . VAL A 1 279 ? 2.711 8.088 1.935 1.00 98.25 279 VAL A CA 1
ATOM 2164 C C . VAL A 1 279 ? 3.683 8.798 1.008 1.00 98.25 279 VAL A C 1
ATOM 2166 O O . VAL A 1 279 ? 3.435 8.834 -0.188 1.00 98.25 279 VAL A O 1
ATOM 2169 N N . ALA A 1 280 ? 4.786 9.335 1.534 1.00 98.25 280 ALA A N 1
ATOM 2170 C CA . ALA A 1 280 ? 5.769 10.052 0.733 1.00 98.25 280 ALA A CA 1
ATOM 2171 C C . ALA A 1 280 ? 6.372 9.150 -0.350 1.00 98.25 280 ALA A C 1
ATOM 2173 O O . ALA A 1 280 ? 6.389 9.541 -1.514 1.00 98.25 280 ALA A O 1
ATOM 2174 N N . GLY A 1 281 ? 6.784 7.928 0.006 1.00 97.88 281 GLY A N 1
ATOM 2175 C CA . GLY A 1 281 ? 7.306 6.964 -0.960 1.00 97.88 281 GLY A CA 1
ATOM 2176 C C . GLY A 1 281 ? 6.270 6.592 -2.019 1.00 97.88 281 GLY A C 1
ATOM 2177 O O . GLY A 1 281 ? 6.513 6.773 -3.206 1.00 97.88 281 GLY A O 1
ATOM 2178 N N . ASN A 1 282 ? 5.069 6.169 -1.621 1.00 98.19 282 ASN A N 1
ATOM 2179 C CA . ASN A 1 282 ? 4.065 5.727 -2.591 1.00 98.19 282 ASN A CA 1
ATOM 2180 C C . ASN A 1 282 ? 3.489 6.857 -3.457 1.00 98.19 282 ASN A C 1
ATOM 2182 O O . ASN A 1 282 ? 3.119 6.611 -4.600 1.00 98.19 282 ASN A O 1
ATOM 2186 N N . VAL A 1 283 ? 3.382 8.081 -2.929 1.00 98.38 283 VAL A N 1
ATOM 2187 C CA . VAL A 1 283 ? 2.906 9.254 -3.686 1.00 98.38 283 VAL A CA 1
ATOM 2188 C C . VAL A 1 283 ? 3.997 9.800 -4.609 1.00 98.38 283 VAL A C 1
ATOM 2190 O O . VAL A 1 283 ? 3.673 10.405 -5.628 1.00 98.38 283 VAL A O 1
ATOM 2193 N N . SER A 1 284 ? 5.277 9.552 -4.313 1.00 98.25 284 SER A N 1
ATOM 2194 C CA . SER A 1 284 ? 6.368 9.969 -5.198 1.00 98.25 284 SER A CA 1
ATOM 2195 C C . SER A 1 284 ? 6.305 9.300 -6.574 1.00 98.25 284 SER A C 1
ATOM 2197 O O . SER A 1 284 ? 6.617 9.957 -7.563 1.00 98.25 284 SER A O 1
ATOM 2199 N N . PHE A 1 285 ? 5.821 8.054 -6.670 1.00 97.44 285 PHE A N 1
ATOM 2200 C CA . PHE A 1 285 ? 5.713 7.324 -7.940 1.00 97.44 285 PHE A CA 1
ATOM 2201 C C . PHE A 1 285 ? 4.793 8.008 -8.968 1.00 97.44 285 PHE A C 1
ATOM 2203 O O . PHE A 1 285 ? 5.292 8.380 -10.029 1.00 97.44 285 PHE A O 1
ATOM 2210 N N . PRO A 1 286 ? 3.493 8.257 -8.688 1.00 97.81 286 PRO A N 1
ATOM 2211 C CA . PRO A 1 286 ? 2.621 8.948 -9.638 1.00 97.81 286 PRO A CA 1
ATOM 2212 C C . PRO A 1 286 ? 3.087 10.374 -9.935 1.00 97.81 286 PRO A C 1
ATOM 2214 O O . PRO A 1 286 ? 2.921 10.836 -11.055 1.00 97.81 286 PRO A O 1
ATOM 2217 N N . ILE A 1 287 ? 3.692 11.073 -8.967 1.00 97.94 287 ILE A N 1
ATOM 2218 C CA . ILE A 1 287 ? 4.245 12.412 -9.214 1.00 97.94 287 ILE A CA 1
ATOM 2219 C C . ILE A 1 287 ? 5.426 12.343 -10.186 1.00 97.94 287 ILE A C 1
ATOM 2221 O O . ILE A 1 287 ? 5.506 13.170 -11.086 1.00 97.94 287 ILE A O 1
ATOM 2225 N N . ALA A 1 288 ? 6.330 11.377 -10.019 1.00 97.56 288 ALA A N 1
ATOM 2226 C CA . ALA A 1 288 ? 7.505 11.231 -10.871 1.00 97.56 288 ALA A CA 1
ATOM 2227 C C . ALA A 1 288 ? 7.139 10.866 -12.315 1.00 97.56 288 ALA A C 1
ATOM 2229 O O . ALA A 1 288 ? 7.731 11.428 -13.233 1.00 97.56 288 ALA A O 1
ATOM 2230 N N . VAL A 1 289 ? 6.142 9.995 -12.503 1.00 97.25 289 VAL A N 1
ATOM 2231 C CA . VAL A 1 289 ? 5.615 9.655 -13.835 1.00 97.25 289 VAL A CA 1
ATOM 2232 C C . VAL A 1 289 ? 4.954 10.875 -14.480 1.00 97.25 289 VAL A C 1
ATOM 2234 O O . VAL A 1 289 ? 5.331 11.278 -15.572 1.00 97.25 289 VAL A O 1
ATOM 2237 N N . LEU A 1 290 ? 4.052 11.565 -13.769 1.00 97.25 290 LEU A N 1
ATOM 2238 C CA . LEU A 1 290 ? 3.406 12.778 -14.296 1.00 97.25 290 LEU A CA 1
ATOM 2239 C C . LEU A 1 290 ? 4.389 13.925 -14.592 1.00 97.25 290 LEU A C 1
ATOM 2241 O O . LEU A 1 290 ? 4.082 14.801 -15.398 1.00 97.25 290 LEU A O 1
ATOM 2245 N N . ALA A 1 291 ? 5.538 13.951 -13.917 1.00 96.56 291 ALA A N 1
ATOM 2246 C CA . ALA A 1 291 ? 6.598 14.927 -14.146 1.00 96.56 291 ALA A CA 1
ATOM 2247 C C . ALA A 1 291 ? 7.561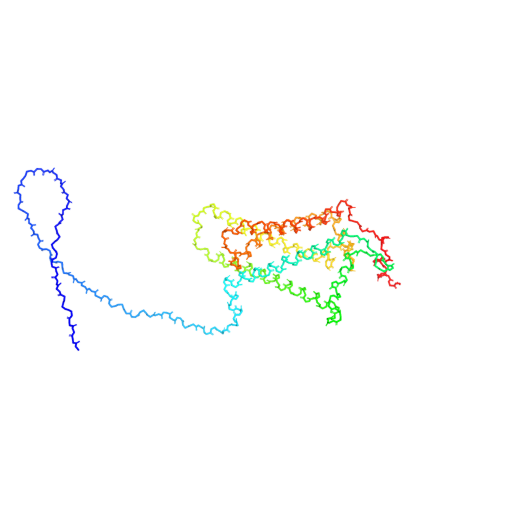 14.537 -15.284 1.00 96.56 291 ALA A C 1
ATOM 2249 O O . ALA A 1 291 ? 8.457 15.325 -15.581 1.00 96.56 291 ALA A O 1
ATOM 2250 N N . GLY A 1 292 ? 7.423 13.346 -15.881 1.00 93.25 292 GLY A N 1
ATOM 2251 C CA . GLY A 1 292 ? 8.346 12.830 -16.899 1.00 93.25 292 GLY A CA 1
ATOM 2252 C C . GLY A 1 292 ? 9.739 12.482 -16.360 1.00 93.25 292 GLY A C 1
ATOM 2253 O O . GLY A 1 292 ? 10.700 12.419 -17.114 1.00 93.25 292 GLY A O 1
ATOM 2254 N N . ILE A 1 293 ? 9.886 12.301 -15.040 1.00 93.56 293 ILE A N 1
ATOM 2255 C CA . ILE A 1 293 ? 11.146 11.831 -14.427 1.00 93.56 293 ILE A CA 1
ATOM 2256 C C . ILE A 1 293 ? 11.290 10.316 -14.619 1.00 93.56 293 ILE A C 1
ATOM 2258 O O . ILE A 1 293 ? 12.398 9.787 -14.671 1.00 93.56 293 ILE A O 1
ATOM 2262 N N . VAL A 1 294 ? 10.155 9.620 -14.667 1.00 92.31 294 VAL A N 1
ATOM 2263 C CA . VAL A 1 294 ? 10.040 8.178 -14.873 1.00 92.31 294 VAL A CA 1
ATOM 2264 C C . VAL A 1 294 ? 9.182 7.995 -16.113 1.00 92.31 294 VAL A C 1
ATOM 2266 O O . VAL A 1 294 ? 7.996 8.305 -16.072 1.00 92.31 294 VAL A O 1
ATOM 2269 N N . GLU A 1 295 ? 9.799 7.520 -17.185 1.00 92.62 295 GLU A N 1
ATOM 2270 C CA . GLU A 1 295 ? 9.178 7.292 -18.487 1.00 92.62 295 GLU A CA 1
ATOM 2271 C C . GLU A 1 295 ? 9.799 6.025 -19.078 1.00 92.62 295 GLU A C 1
ATOM 2273 O O . GLU A 1 295 ? 11.013 5.808 -18.983 1.00 92.62 295 GLU A O 1
ATOM 2278 N N . TYR A 1 296 ? 8.958 5.141 -19.605 1.00 91.94 296 TYR A N 1
ATOM 2279 C CA . TYR A 1 296 ? 9.410 3.923 -20.255 1.00 91.94 296 TYR A CA 1
ATOM 2280 C C . TYR A 1 296 ? 9.997 4.238 -21.633 1.00 91.94 296 TYR A C 1
ATOM 2282 O O . TYR A 1 296 ? 9.369 4.903 -22.452 1.00 91.94 296 TYR A O 1
ATOM 2290 N N . ASP A 1 297 ? 11.184 3.696 -21.894 1.00 90.06 297 ASP A N 1
ATOM 2291 C CA . ASP A 1 297 ? 11.890 3.806 -23.163 1.00 90.06 297 ASP A CA 1
ATOM 2292 C C . ASP A 1 297 ? 12.113 2.388 -23.726 1.00 90.06 297 ASP A C 1
ATOM 2294 O O . ASP A 1 297 ? 12.881 1.610 -23.142 1.00 90.06 297 ASP A O 1
ATOM 2298 N N . PRO A 1 298 ? 11.437 2.013 -24.830 1.00 84.25 298 PRO A N 1
ATOM 2299 C CA . PRO A 1 298 ? 11.590 0.694 -25.437 1.00 84.25 298 PRO A CA 1
ATOM 2300 C C . PRO A 1 298 ? 12.998 0.457 -25.999 1.00 84.25 298 PRO A C 1
ATOM 2302 O O . PRO A 1 298 ? 13.443 -0.688 -26.019 1.00 84.25 298 PRO A O 1
ATOM 2305 N N . ASP A 1 299 ? 13.722 1.514 -26.381 1.00 85.88 299 ASP A N 1
ATOM 2306 C CA . ASP A 1 299 ? 15.076 1.429 -26.941 1.00 85.88 299 ASP A CA 1
ATOM 2307 C C . ASP A 1 299 ? 16.154 1.349 -25.839 1.00 85.88 299 ASP A C 1
ATOM 2309 O O . ASP A 1 299 ? 17.344 1.121 -26.097 1.00 85.88 299 ASP A O 1
ATOM 2313 N N . ALA A 1 300 ? 15.762 1.532 -24.574 1.00 82.94 300 ALA A N 1
ATOM 2314 C CA . ALA A 1 300 ? 16.678 1.474 -23.445 1.00 82.94 300 ALA A CA 1
ATOM 2315 C C . ALA A 1 300 ? 16.999 0.042 -22.988 1.00 82.94 300 ALA A C 1
ATOM 2317 O O . ALA A 1 300 ? 17.977 -0.141 -22.257 1.00 82.94 300 ALA A O 1
ATOM 2318 N N . VAL A 1 301 ? 16.230 -0.961 -23.421 1.00 84.56 301 VAL A N 1
ATOM 2319 C CA . VAL A 1 301 ? 16.405 -2.370 -23.038 1.00 84.56 301 VAL A CA 1
ATOM 2320 C C . VAL A 1 301 ? 16.890 -3.228 -24.207 1.00 84.56 301 VAL A C 1
ATOM 2322 O O . VAL A 1 301 ? 16.590 -2.946 -25.360 1.00 84.56 301 VAL A O 1
ATOM 2325 N N . THR A 1 302 ? 17.677 -4.271 -23.928 1.00 73.12 302 THR A N 1
ATOM 2326 C CA . THR A 1 302 ? 18.238 -5.150 -24.980 1.00 73.12 302 THR A CA 1
ATOM 2327 C C . THR A 1 302 ? 17.246 -6.178 -25.513 1.00 73.12 302 THR A C 1
ATOM 2329 O O . THR A 1 302 ? 17.408 -6.627 -26.642 1.00 73.12 302 THR A O 1
ATOM 2332 N N . HIS A 1 303 ? 16.218 -6.517 -24.733 1.00 63.06 303 HIS A N 1
ATOM 2333 C CA . HIS A 1 303 ? 15.082 -7.326 -25.171 1.00 63.06 303 HIS A CA 1
ATOM 2334 C C . HIS A 1 303 ? 13.826 -6.481 -25.024 1.00 63.06 303 HIS A C 1
ATOM 2336 O O . HIS A 1 303 ? 13.417 -6.156 -23.906 1.00 63.06 303 HIS A O 1
ATOM 2342 N N . SER A 1 304 ? 13.234 -6.074 -26.147 1.00 55.16 304 SER A N 1
ATOM 2343 C CA . SER A 1 304 ? 11.934 -5.422 -26.103 1.00 55.16 304 SER A CA 1
ATOM 2344 C C . SER A 1 304 ? 10.903 -6.453 -25.657 1.00 55.16 304 SER A C 1
ATOM 2346 O O . SER A 1 304 ? 10.906 -7.608 -26.076 1.00 55.16 304 SER A O 1
ATOM 2348 N N . VAL A 1 305 ? 9.993 -6.022 -24.792 1.00 56.72 305 VAL A N 1
ATOM 2349 C CA . VAL A 1 305 ? 8.873 -6.832 -24.297 1.00 56.72 305 VAL A CA 1
ATOM 2350 C C . VAL A 1 305 ? 8.020 -7.400 -25.455 1.00 56.72 305 VAL A C 1
ATOM 2352 O O . VAL A 1 305 ? 7.340 -8.408 -25.291 1.00 56.72 305 VAL A O 1
ATOM 2355 N N . GLU A 1 306 ? 8.100 -6.785 -26.637 1.00 50.00 306 GLU A N 1
ATOM 2356 C CA . GLU A 1 306 ? 7.449 -7.217 -27.878 1.00 50.00 306 GLU A CA 1
ATOM 2357 C C . GLU A 1 306 ? 8.058 -8.498 -28.481 1.00 50.00 306 GLU A C 1
ATOM 2359 O O . GLU A 1 306 ? 7.326 -9.281 -29.084 1.00 50.00 306 GLU A O 1
ATOM 2364 N N . ALA A 1 307 ? 9.355 -8.768 -28.279 1.00 44.91 307 ALA A N 1
ATOM 2365 C CA . ALA A 1 307 ? 10.030 -9.934 -28.862 1.00 44.91 307 ALA A CA 1
ATOM 2366 C C . ALA A 1 307 ? 9.504 -11.277 -28.308 1.00 44.91 307 ALA A C 1
ATOM 2368 O O . ALA A 1 307 ? 9.460 -12.277 -29.025 1.00 44.91 307 ALA A O 1
ATOM 2369 N N . GLU A 1 308 ? 9.023 -11.302 -27.059 1.00 48.19 308 GLU A N 1
ATOM 2370 C CA . GLU A 1 308 ? 8.405 -12.498 -26.462 1.00 48.19 308 GLU A CA 1
ATOM 2371 C C . GLU A 1 308 ? 6.993 -12.780 -27.011 1.00 48.19 308 GLU A C 1
ATOM 2373 O O . GLU A 1 308 ? 6.546 -13.928 -26.998 1.00 48.19 308 GLU A O 1
ATOM 2378 N N . GLU A 1 309 ? 6.281 -11.761 -27.509 1.00 48.50 309 GLU A N 1
ATOM 2379 C CA . GLU A 1 309 ? 4.936 -11.926 -28.077 1.00 48.50 309 GLU A CA 1
ATOM 2380 C C . GLU A 1 309 ? 4.985 -12.399 -29.541 1.00 48.50 309 GLU A C 1
ATOM 2382 O O . GLU A 1 309 ? 4.056 -13.064 -30.007 1.00 48.50 309 GLU A O 1
ATOM 2387 N N . THR A 1 310 ? 6.088 -12.132 -30.254 1.00 38.28 310 THR A N 1
ATOM 2388 C CA . THR A 1 310 ? 6.283 -12.553 -31.653 1.00 38.28 310 THR A CA 1
ATOM 2389 C C . THR A 1 310 ? 7.054 -13.856 -31.847 1.00 38.28 310 THR A C 1
ATOM 2391 O O . THR A 1 310 ? 7.072 -14.349 -32.971 1.00 38.28 310 THR A O 1
ATOM 2394 N N . GLY A 1 311 ? 7.612 -14.462 -30.794 1.00 41.22 311 GLY A N 1
ATOM 2395 C CA . GLY A 1 311 ? 8.184 -15.812 -30.861 1.00 41.22 311 GLY A CA 1
ATOM 2396 C C . GLY A 1 311 ? 9.228 -15.997 -31.968 1.00 41.22 311 GLY A C 1
ATOM 2397 O O . GLY A 1 311 ? 9.113 -16.945 -32.750 1.00 41.22 311 GLY A O 1
ATOM 2398 N N . GLU A 1 312 ? 10.219 -15.106 -32.022 1.00 33.41 312 GLU A N 1
ATOM 2399 C CA . GLU A 1 312 ? 11.405 -15.240 -32.879 1.00 33.41 312 GLU A CA 1
ATOM 2400 C C . GLU A 1 312 ? 12.680 -15.347 -32.035 1.00 33.41 312 GLU A C 1
ATOM 2402 O O . GLU A 1 312 ? 12.803 -14.585 -31.050 1.00 33.41 312 GLU A O 1
#

Secondary structure (DSSP, 8-state):
---------------------------------------------------------------HHHHHHHSHHHHHHHHHHHHHHHHHHHHHHHHHHHGGGG-EEEETTEEEEHHHHHHHHHHHTTTTTS-TTHHHHHHHHHHHHHHHHHHHHHHHHHHHHHHT--S--S-HHHHHHHHHHHHHHHHHHHHHHHHHHHHHHHHTS-SS-TT--TT-HHHHHHHHHTSHHHHHHHHHHHHHHHHHHHHHHHHHHHHTT---GGGHHHHHHHHHHHHHHHHHHHHHHHHHHHTTSS---GGGSSS-TTHHHHT-

Nearest PDB structures (foldseek):
  2bs3-assembly1_F  TM=5.973E-01  e=4.405E-02  Wolinella succinogenes
  2bs4-assembly1_F  TM=5.830E-01  e=5.279E-02  Wolinella succinogenes
  8j7v-assembly1_A  TM=2.291E-01  e=2.831E+00  Homo sapiens

Foldseek 3Di:
DDDDDDDDDDDDDDDDDDDDDDDDDDDDDDDDDDDPPDPPPPPPPDDDPPPPPVVPPPPPPDPPLVVLCVDLLSLLLLLLVLLVLVLVCLVVVLVLVCLLLVQWDDDPNWIDRSSLVSVQVLQCPPPPVPHGNPVVVVSVVSNVVSVVSNVVSLVVNVVVVVVPPPDDDPDPVVCVVVVVLNVLLVVLVVLLVVVVVVVCCQQPVNVPQVPDDPSRNLQSLLSQLLPPVSLVSQLVNLLSVLSNQLSSQLSSCVSVVVDDPVCNVVSNVVSNVSSCVSSVSSNVSSVCSNVVVRDDDQVSIPDRSVCVVVPD

pLDDT: mean 79.67, std 21.53, range [28.84, 98.44]

Solvent-accessible surface area (backbone atoms only — not comparable to full-atom values): 18340 Å² total; per-residue (Å²): 136,91,79,85,84,82,85,81,85,78,88,79,88,82,80,90,85,86,82,93,75,94,75,81,90,80,97,71,86,85,80,82,77,89,75,84,80,78,82,79,81,76,80,79,79,76,69,82,80,79,70,83,70,64,76,72,72,84,66,75,84,62,59,68,69,62,50,44,46,70,37,78,64,37,30,39,44,48,33,31,54,27,46,49,54,50,51,53,46,54,52,53,51,48,57,54,57,54,31,53,80,65,35,68,41,75,60,90,95,37,31,43,47,45,33,32,53,51,55,52,50,52,32,46,49,60,58,87,86,38,61,74,38,52,54,47,50,50,54,51,51,52,50,52,52,29,49,54,49,28,52,52,27,53,51,51,50,50,50,50,63,57,72,69,60,84,70,82,70,95,42,74,66,62,43,49,53,54,49,49,57,56,49,50,47,51,53,22,47,50,48,37,52,53,42,51,55,48,50,40,32,37,77,72,68,32,78,76,21,93,79,52,51,90,79,43,54,60,51,35,50,32,67,40,24,61,38,61,74,51,22,50,49,53,42,55,36,37,51,33,38,23,56,33,42,26,54,46,48,45,51,29,38,53,52,75,64,68,69,50,79,89,49,47,65,58,47,51,49,50,16,45,49,56,17,50,52,52,29,53,58,61,42,46,53,36,51,32,26,67,66,63,78,44,70,78,59,72,86,65,31,71,69,47,81,64,50,74,78,68,74,119